Protein AF-A0A150AC36-F1 (afdb_monomer)

Structure (mmCIF, N/CA/C/O backbone):
data_AF-A0A150AC36-F1
#
_entry.id   AF-A0A150AC36-F1
#
loop_
_atom_site.group_PDB
_atom_site.id
_atom_site.type_symbol
_atom_site.label_atom_id
_atom_site.label_alt_id
_atom_site.label_comp_id
_atom_site.label_asym_id
_atom_site.label_entity_id
_atom_site.label_seq_id
_atom_site.pdbx_PDB_ins_code
_atom_site.Cartn_x
_atom_site.Cartn_y
_atom_site.Cartn_z
_atom_site.occupancy
_atom_site.B_iso_or_equiv
_atom_site.auth_seq_id
_atom_site.auth_comp_id
_atom_site.auth_asym_id
_atom_site.auth_atom_id
_atom_site.pdbx_PDB_model_num
ATOM 1 N N . MET A 1 1 ? 32.275 -20.110 4.422 1.00 57.38 1 MET A N 1
ATOM 2 C CA . MET A 1 1 ? 30.949 -20.728 4.686 1.00 57.38 1 MET A CA 1
ATOM 3 C C . MET A 1 1 ? 30.544 -20.756 6.164 1.00 57.38 1 MET A C 1
ATOM 5 O O . MET A 1 1 ? 29.460 -20.276 6.468 1.00 57.38 1 MET A O 1
ATOM 9 N N . LYS A 1 2 ? 31.378 -21.239 7.102 1.00 59.28 2 LYS A N 1
ATOM 10 C CA . LYS A 1 2 ? 31.000 -21.320 8.534 1.00 59.28 2 LYS A CA 1
ATOM 11 C C . LYS A 1 2 ? 30.658 -19.964 9.186 1.00 59.28 2 LYS A C 1
ATOM 13 O O . LYS A 1 2 ? 29.693 -19.888 9.935 1.00 59.28 2 LYS A O 1
ATOM 18 N N . GLN A 1 3 ? 31.365 -18.884 8.839 1.00 60.09 3 GLN A N 1
ATOM 19 C CA . GLN A 1 3 ? 31.096 -17.545 9.396 1.00 60.09 3 GLN A CA 1
ATOM 20 C C . GLN A 1 3 ? 29.772 -16.925 8.910 1.00 60.09 3 GLN A C 1
ATOM 22 O O . GLN A 1 3 ? 29.067 -16.305 9.697 1.00 60.09 3 GLN A O 1
ATOM 27 N N . LEU A 1 4 ? 29.378 -17.168 7.653 1.00 58.66 4 LEU A N 1
ATOM 28 C CA . LEU A 1 4 ? 28.093 -16.706 7.109 1.00 58.66 4 LEU A CA 1
ATOM 29 C C . LEU A 1 4 ? 26.905 -17.409 7.790 1.00 58.66 4 LEU A C 1
ATOM 31 O O . LEU A 1 4 ? 25.882 -16.793 8.064 1.00 58.66 4 LEU A O 1
ATOM 35 N N . THR A 1 5 ? 27.073 -18.692 8.124 1.00 69.69 5 THR A N 1
ATOM 36 C CA . THR A 1 5 ? 26.033 -19.490 8.797 1.00 69.69 5 THR A CA 1
ATOM 37 C C . THR A 1 5 ? 25.811 -19.004 10.235 1.00 69.69 5 THR A C 1
ATOM 39 O O . THR A 1 5 ? 24.672 -18.900 10.685 1.00 69.69 5 THR A O 1
ATOM 42 N N . LEU A 1 6 ? 26.892 -18.630 10.932 1.00 67.00 6 LEU A N 1
ATOM 43 C CA . LEU A 1 6 ? 26.834 -18.079 12.289 1.00 67.00 6 LEU A CA 1
ATOM 44 C C . LEU A 1 6 ? 26.140 -16.706 12.324 1.00 67.00 6 LEU A C 1
ATOM 46 O O . LEU A 1 6 ? 25.362 -16.429 13.233 1.00 67.00 6 LEU A O 1
ATOM 50 N N . PHE A 1 7 ? 26.373 -15.872 11.306 1.00 65.69 7 PHE A N 1
ATOM 51 C CA . PHE A 1 7 ? 25.762 -14.545 11.199 1.00 65.69 7 PHE A CA 1
ATOM 52 C C . PHE A 1 7 ? 24.251 -14.619 10.923 1.00 65.69 7 PHE A C 1
ATOM 54 O O . PHE A 1 7 ? 23.475 -13.868 11.511 1.00 65.69 7 PHE A O 1
ATOM 61 N N . ILE A 1 8 ? 23.819 -15.571 10.085 1.00 65.94 8 ILE A N 1
ATOM 62 C CA . ILE A 1 8 ? 22.396 -15.824 9.807 1.00 65.94 8 ILE A CA 1
ATOM 63 C C . ILE A 1 8 ? 21.683 -16.329 11.071 1.00 65.94 8 ILE A C 1
ATOM 65 O O . ILE A 1 8 ? 20.632 -15.803 11.429 1.00 65.94 8 ILE A O 1
ATOM 69 N N . LEU A 1 9 ? 22.275 -17.280 11.802 1.00 63.28 9 LEU A N 1
ATOM 70 C CA . LEU A 1 9 ? 21.722 -17.773 13.072 1.00 63.28 9 LEU A CA 1
ATOM 71 C C . LEU A 1 9 ? 21.616 -16.673 14.140 1.00 63.28 9 LEU A C 1
ATOM 73 O O . LEU A 1 9 ? 20.608 -16.604 14.842 1.00 63.28 9 LEU A O 1
ATOM 77 N N . PHE A 1 10 ? 22.596 -15.768 14.217 1.00 61.97 10 PHE A N 1
ATOM 78 C CA . PHE A 1 10 ? 22.553 -14.622 15.130 1.00 61.97 10 PHE A CA 1
ATOM 79 C C . PHE A 1 10 ? 21.422 -13.636 14.781 1.00 61.97 10 PHE A C 1
ATOM 81 O O . PHE A 1 10 ? 20.721 -13.147 15.668 1.00 61.97 10 PHE A O 1
ATOM 88 N N . PHE A 1 11 ? 21.174 -13.396 13.489 1.00 52.50 11 PHE A N 1
ATOM 89 C CA . PHE A 1 11 ? 20.069 -12.543 13.035 1.00 52.50 11 PHE A CA 1
ATOM 90 C C . PHE A 1 11 ? 18.684 -13.152 13.305 1.00 52.50 11 PHE A C 1
ATOM 92 O O . PHE A 1 11 ? 17.735 -12.417 13.574 1.00 52.50 11 PHE A O 1
ATOM 99 N N . PHE A 1 12 ? 18.553 -14.483 13.273 1.00 52.91 12 PHE A N 1
ATOM 100 C CA . PHE A 1 12 ? 17.304 -15.160 13.640 1.00 52.91 12 PHE A CA 1
ATOM 101 C C . PHE A 1 12 ? 17.083 -15.208 15.159 1.00 52.91 12 PHE A C 1
ATOM 103 O O . PHE A 1 12 ? 15.951 -15.034 15.608 1.00 52.91 12 PHE A O 1
ATOM 110 N N . ALA A 1 13 ? 18.142 -15.363 15.961 1.00 51.53 13 ALA A N 1
ATOM 111 C CA . ALA A 1 13 ? 18.036 -15.406 17.421 1.00 51.53 13 ALA A CA 1
ATOM 112 C C . ALA A 1 13 ? 17.614 -14.058 18.037 1.00 51.53 13 ALA A C 1
ATOM 114 O O . ALA A 1 13 ? 16.824 -14.029 18.981 1.00 51.53 13 ALA A O 1
ATOM 115 N N . THR A 1 14 ? 18.060 -12.926 17.479 1.00 46.12 14 THR A N 1
ATOM 116 C CA . THR A 1 14 ? 17.683 -11.598 18.002 1.00 46.12 14 THR A CA 1
ATOM 117 C C . THR A 1 14 ? 16.221 -11.231 17.733 1.00 46.12 14 THR A C 1
ATOM 119 O O . THR A 1 14 ? 15.652 -10.439 18.480 1.00 46.12 14 THR A O 1
ATOM 122 N N . LYS A 1 15 ? 15.554 -11.841 16.741 1.00 43.50 15 LYS A N 1
ATOM 123 C CA . LYS A 1 15 ? 14.125 -11.583 16.481 1.00 43.50 15 LYS A CA 1
ATOM 124 C C . LYS A 1 15 ? 13.184 -12.219 17.504 1.00 43.50 15 LYS A C 1
ATOM 126 O O . LYS A 1 15 ? 12.088 -11.703 17.695 1.00 43.50 15 LYS A O 1
ATOM 131 N N . PHE A 1 16 ? 13.602 -13.291 18.176 1.00 48.34 16 PHE A N 1
ATOM 132 C CA . PHE A 1 16 ? 12.771 -13.955 19.185 1.00 48.34 16 PHE A CA 1
ATOM 133 C C . PHE A 1 16 ? 12.752 -13.216 20.530 1.00 48.34 16 PHE A C 1
ATOM 135 O O . PHE A 1 16 ? 11.747 -13.273 21.232 1.00 48.34 16 PHE A O 1
ATOM 142 N N . ILE A 1 17 ? 13.813 -12.479 20.876 1.00 45.84 17 ILE A N 1
ATOM 143 C CA . ILE A 1 17 ? 13.920 -11.814 22.189 1.00 45.84 17 ILE A CA 1
ATOM 144 C C . ILE A 1 17 ? 13.123 -10.495 22.230 1.00 45.84 17 ILE A C 1
ATOM 146 O O . ILE A 1 17 ? 12.594 -10.130 23.274 1.00 45.84 17 ILE A O 1
ATOM 150 N N . PHE A 1 18 ? 12.935 -9.819 21.092 1.00 43.09 18 PHE A N 1
ATOM 151 C CA . PHE A 1 18 ? 12.139 -8.582 21.006 1.00 43.09 18 PHE A CA 1
ATOM 152 C C . PHE A 1 18 ? 10.647 -8.802 20.697 1.00 43.09 18 PHE A C 1
ATOM 154 O O . PHE A 1 18 ? 9.920 -7.837 20.478 1.00 43.09 18 P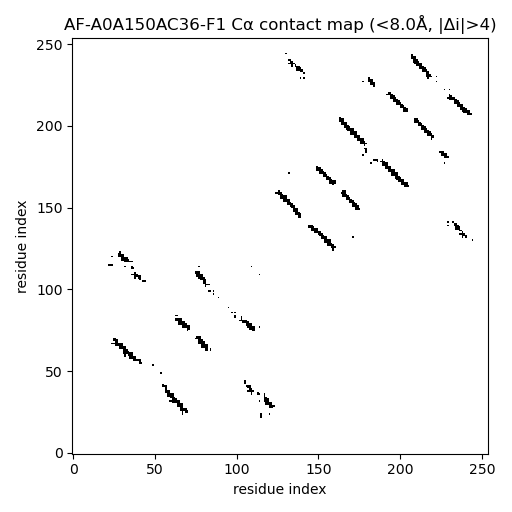HE A O 1
ATOM 161 N N . ALA A 1 19 ? 10.173 -10.052 20.684 1.00 39.56 19 ALA A N 1
ATOM 162 C CA . ALA A 1 19 ? 8.775 -10.397 20.413 1.00 39.56 19 ALA A CA 1
ATOM 163 C C . ALA A 1 19 ? 7.929 -10.589 21.687 1.00 39.56 19 ALA A C 1
ATOM 165 O O . ALA A 1 19 ? 6.851 -11.183 21.626 1.00 39.56 19 ALA A O 1
ATOM 166 N N . GLN A 1 20 ? 8.368 -10.064 22.838 1.00 40.19 20 GLN A N 1
ATOM 167 C CA . GLN A 1 20 ? 7.422 -9.727 23.903 1.00 40.19 20 GLN A CA 1
ATOM 168 C C . GLN A 1 20 ? 6.634 -8.506 23.421 1.00 40.19 20 GLN A C 1
ATOM 170 O O . GLN A 1 20 ? 6.995 -7.360 23.670 1.00 40.19 20 GLN A O 1
ATOM 175 N N . ASN A 1 21 ? 5.615 -8.785 22.606 1.00 49.44 21 ASN A N 1
ATOM 176 C CA . ASN A 1 21 ? 4.653 -7.812 22.120 1.00 49.44 21 ASN A CA 1
ATOM 177 C C . ASN A 1 21 ? 3.999 -7.164 23.336 1.00 49.44 21 ASN A C 1
ATOM 179 O O . ASN A 1 21 ? 3.104 -7.750 23.939 1.00 49.44 21 ASN A O 1
ATOM 183 N N . ASP A 1 22 ? 4.447 -5.965 23.684 1.00 58.53 22 ASP A N 1
ATOM 184 C CA . ASP A 1 22 ? 3.712 -5.070 24.561 1.00 58.53 22 ASP A CA 1
ATOM 185 C C . ASP A 1 22 ? 2.391 -4.753 23.839 1.00 58.53 22 ASP A C 1
ATOM 187 O O . ASP A 1 22 ? 2.340 -3.915 22.934 1.00 58.53 22 ASP A O 1
ATOM 191 N N . ARG A 1 23 ? 1.338 -5.531 24.134 1.00 67.62 23 ARG A N 1
ATOM 192 C CA . ARG A 1 23 ? 0.011 -5.456 23.494 1.00 67.62 23 ARG A CA 1
ATOM 193 C C . ARG A 1 23 ? -0.784 -4.247 23.988 1.00 67.62 23 ARG A C 1
ATOM 195 O O . ARG A 1 23 ? -2.006 -4.284 24.028 1.00 67.62 23 ARG A O 1
ATOM 202 N N . SER A 1 24 ? -0.101 -3.161 24.322 1.00 87.19 24 SER A N 1
ATOM 203 C CA . SER A 1 24 ? -0.761 -1.946 24.756 1.00 87.19 24 SER A CA 1
ATOM 204 C C . SER A 1 24 ? -1.478 -1.288 23.580 1.00 87.19 24 SER A C 1
ATOM 206 O O . SER A 1 24 ? -0.883 -0.889 22.570 1.00 87.19 24 SER A O 1
ATOM 208 N N . PHE A 1 25 ? -2.795 -1.162 23.712 1.00 92.06 25 PHE A N 1
ATOM 209 C CA . PHE A 1 25 ? -3.589 -0.393 22.766 1.00 92.06 25 PHE A CA 1
ATOM 210 C C . PHE A 1 25 ? -3.355 1.102 22.976 1.00 92.06 25 PHE A C 1
ATOM 212 O O . PHE A 1 25 ? -3.228 1.587 24.103 1.00 92.06 25 PHE A O 1
ATOM 219 N N . LYS A 1 26 ? -3.310 1.852 21.877 1.00 92.25 26 LYS A N 1
ATOM 220 C CA . LYS A 1 26 ? -3.114 3.304 21.880 1.00 92.25 26 LYS A CA 1
ATOM 221 C C . LYS A 1 26 ? -4.424 4.019 21.587 1.00 92.25 26 LYS A C 1
ATOM 223 O O . LYS A 1 26 ? -5.309 3.484 20.924 1.00 92.25 26 LYS A O 1
ATOM 228 N N . ASN A 1 27 ? -4.535 5.264 22.046 1.00 92.44 27 ASN A N 1
ATOM 229 C CA . ASN A 1 27 ? -5.659 6.121 21.676 1.00 92.44 27 ASN A CA 1
ATOM 230 C C . ASN A 1 27 ? -5.770 6.223 20.141 1.00 92.44 27 ASN A C 1
ATOM 232 O O . ASN A 1 27 ? -4.790 6.532 19.462 1.00 92.44 27 ASN A O 1
ATOM 236 N N . GLY A 1 28 ? -6.964 5.963 19.616 1.00 88.81 28 GLY A N 1
ATOM 237 C CA . GLY A 1 28 ? -7.278 5.914 18.194 1.00 88.81 28 GLY A CA 1
ATOM 238 C C . GLY A 1 28 ? -7.263 4.513 17.589 1.00 88.81 28 GLY A C 1
ATOM 239 O O . GLY A 1 28 ? -7.813 4.352 16.499 1.00 88.81 28 GLY A O 1
ATOM 240 N N . ASP A 1 29 ? -6.699 3.515 18.275 1.00 91.19 29 ASP A N 1
ATOM 241 C CA . ASP A 1 29 ? -6.672 2.142 17.778 1.00 91.19 29 ASP A CA 1
ATOM 242 C C . ASP A 1 29 ? -8.093 1.594 17.617 1.00 91.19 29 ASP A C 1
ATOM 244 O O . ASP A 1 29 ? -8.967 1.810 18.459 1.00 91.19 29 ASP A O 1
ATOM 248 N N . ILE A 1 30 ? -8.317 0.865 16.525 1.00 92.19 30 ILE A N 1
ATOM 249 C CA . ILE A 1 30 ? -9.519 0.059 16.342 1.00 92.19 30 ILE A CA 1
ATOM 250 C C . ILE A 1 30 ? -9.189 -1.347 16.817 1.00 92.19 30 ILE A C 1
ATOM 252 O O . ILE A 1 30 ? -8.184 -1.926 16.413 1.00 92.19 30 ILE A O 1
ATOM 256 N N . ILE A 1 31 ? -10.042 -1.904 17.661 1.00 93.62 31 ILE A N 1
ATOM 257 C CA . ILE A 1 31 ? -9.894 -3.251 18.200 1.00 93.62 31 ILE A CA 1
ATOM 258 C C . ILE A 1 31 ? -11.135 -4.081 17.893 1.00 93.62 31 ILE A C 1
ATOM 260 O O . ILE A 1 31 ? -12.241 -3.548 17.762 1.00 93.62 31 ILE A O 1
ATOM 264 N N . ARG A 1 32 ? -10.952 -5.392 17.777 1.00 93.19 32 ARG A N 1
ATOM 265 C CA . ARG A 1 32 ? -12.022 -6.383 17.771 1.00 93.19 32 ARG A CA 1
ATOM 266 C C . ARG A 1 32 ? -11.962 -7.143 19.080 1.00 93.19 32 ARG A C 1
ATOM 268 O O . ARG A 1 32 ? -10.927 -7.707 19.407 1.00 93.19 32 ARG A O 1
ATOM 275 N N . VAL A 1 33 ? -13.069 -7.171 19.800 1.00 92.38 33 VAL A N 1
ATOM 276 C CA . VAL A 1 33 ? -13.213 -8.039 20.967 1.00 92.38 33 VAL A CA 1
ATOM 277 C C . VAL A 1 33 ? -13.475 -9.453 20.444 1.00 92.38 33 VAL A C 1
ATOM 279 O O . VAL A 1 33 ? -14.384 -9.635 19.640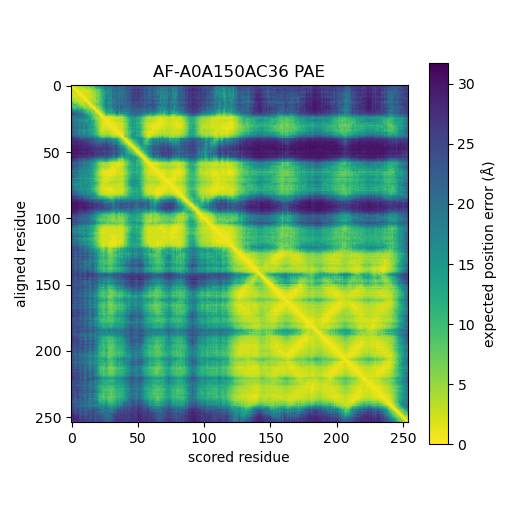 1.00 92.38 33 VAL A O 1
ATOM 282 N N . GLU A 1 34 ? -12.647 -10.431 20.797 1.00 91.69 34 GLU A N 1
ATOM 283 C CA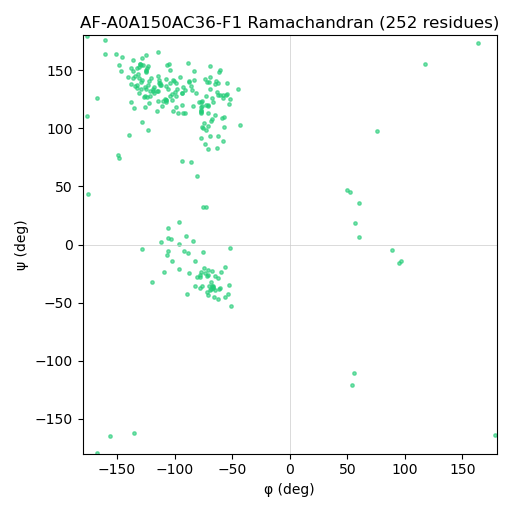 . GLU A 1 34 ? -12.753 -11.821 20.325 1.00 91.69 34 GLU A CA 1
ATOM 284 C C . GLU A 1 34 ? -13.646 -12.654 21.250 1.00 91.69 34 GLU A C 1
ATOM 286 O O . GLU A 1 34 ? -14.521 -13.378 20.775 1.00 91.69 34 GLU A O 1
ATOM 291 N N . ASN A 1 35 ? -13.480 -12.483 22.564 1.00 90.56 35 ASN A N 1
ATOM 292 C CA . ASN A 1 35 ? -14.270 -13.148 23.601 1.00 90.56 35 ASN A CA 1
ATOM 293 C C . ASN A 1 35 ? -15.107 -12.134 24.375 1.00 90.56 35 ASN A C 1
ATOM 295 O O . ASN A 1 35 ? -14.857 -10.939 24.294 1.00 90.56 35 ASN A O 1
ATOM 299 N N . ASN A 1 36 ? -16.086 -12.596 25.149 1.00 88.19 36 ASN A N 1
ATOM 300 C CA . ASN A 1 36 ? -16.823 -11.688 26.021 1.00 88.19 36 ASN A CA 1
ATOM 301 C C . ASN A 1 36 ? -15.889 -11.083 27.080 1.00 88.19 36 ASN A C 1
ATOM 303 O O . ASN A 1 36 ? -15.033 -11.792 27.601 1.00 88.19 36 ASN A O 1
ATOM 307 N N . ILE A 1 37 ? -16.067 -9.799 27.387 1.00 88.56 37 ILE A N 1
ATOM 308 C CA . ILE A 1 37 ? -15.227 -9.062 28.336 1.00 88.56 37 ILE A CA 1
ATOM 309 C C . ILE A 1 37 ? -16.087 -8.426 29.413 1.00 88.56 37 ILE A C 1
ATOM 311 O O . ILE A 1 37 ? -16.985 -7.658 29.083 1.00 88.56 37 ILE A O 1
ATOM 315 N N . ASP A 1 38 ? -15.770 -8.644 30.681 1.00 85.38 38 ASP A N 1
ATOM 316 C CA . ASP A 1 38 ? -16.482 -7.994 31.778 1.00 85.38 38 ASP A CA 1
ATOM 317 C C . ASP A 1 38 ? -16.178 -6.487 31.853 1.00 85.38 38 ASP A C 1
ATOM 319 O O . ASP A 1 38 ? -15.043 -6.029 31.682 1.00 85.38 38 ASP A O 1
ATOM 323 N N . ILE A 1 39 ? -17.210 -5.691 32.141 1.00 81.25 39 ILE A N 1
ATOM 324 C CA . ILE A 1 39 ? -17.114 -4.241 32.321 1.00 81.25 39 ILE A CA 1
ATOM 325 C C . ILE A 1 39 ? -17.531 -3.847 33.730 1.00 81.25 39 ILE A C 1
ATOM 327 O O . ILE A 1 39 ? -18.554 -4.284 34.250 1.00 81.25 39 ILE A O 1
ATOM 331 N N . ARG A 1 40 ? -16.735 -2.977 34.360 1.00 65.06 40 ARG A N 1
ATOM 332 C CA . ARG A 1 40 ? -16.986 -2.540 35.742 1.00 65.06 40 ARG A CA 1
ATOM 333 C C . ARG A 1 40 ? -18.087 -1.491 35.857 1.00 65.06 40 ARG A C 1
ATOM 335 O O . ARG A 1 40 ? -18.699 -1.390 36.910 1.00 65.06 40 ARG A O 1
ATOM 342 N N . ASN A 1 41 ? -18.331 -0.710 34.802 1.00 59.34 41 ASN A N 1
ATOM 343 C CA . ASN A 1 41 ? -19.309 0.380 34.797 1.00 59.34 41 ASN A CA 1
ATOM 344 C C . ASN A 1 41 ? -19.909 0.581 33.399 1.00 59.34 41 ASN A C 1
ATOM 346 O O . ASN A 1 41 ? -19.558 1.519 32.686 1.00 59.34 41 ASN A O 1
ATOM 350 N N . GLY A 1 42 ? -20.840 -0.283 33.003 1.00 52.00 42 GLY A N 1
ATOM 351 C CA . GLY A 1 42 ? -21.785 0.032 31.936 1.00 52.00 42 GLY A CA 1
ATOM 352 C C . GLY A 1 42 ? -22.977 0.778 32.523 1.00 52.00 42 GLY A C 1
ATOM 353 O O . GLY A 1 42 ? -24.044 0.191 32.648 1.00 52.00 42 GLY A O 1
ATOM 354 N N . LYS A 1 43 ? -22.824 2.037 32.958 1.00 46.69 43 LYS A N 1
ATOM 355 C CA . LYS A 1 43 ? -24.019 2.865 33.179 1.00 46.69 43 LYS A CA 1
ATOM 356 C C . LYS A 1 43 ? -24.485 3.321 31.797 1.00 46.69 43 LYS A C 1
ATOM 358 O O . LYS A 1 43 ? -23.742 4.072 31.169 1.00 46.69 43 LYS A O 1
ATOM 363 N N . PRO A 1 44 ? -25.655 2.873 31.308 1.00 48.22 44 PRO A N 1
ATOM 364 C CA . PRO A 1 44 ? -26.192 3.399 30.072 1.00 48.22 44 PRO A CA 1
ATOM 365 C C . PRO A 1 44 ? -26.562 4.850 30.347 1.00 48.22 44 PRO A C 1
ATOM 367 O O . PRO A 1 44 ? -27.526 5.129 31.059 1.00 48.22 44 PRO A O 1
ATOM 370 N N . ASP A 1 45 ? -25.785 5.779 29.804 1.00 42.59 45 ASP A N 1
ATOM 371 C CA . ASP A 1 45 ? -26.148 7.192 29.798 1.00 42.59 45 ASP A CA 1
ATOM 372 C C . ASP A 1 45 ? -27.147 7.419 28.653 1.00 42.59 45 ASP A C 1
ATOM 374 O O . ASP A 1 45 ? -26.871 8.078 27.660 1.00 42.59 45 ASP A O 1
ATOM 378 N N . SER A 1 46 ? -28.282 6.718 28.704 1.00 39.81 46 SER A N 1
ATOM 379 C CA . SER A 1 46 ? -29.477 7.034 27.923 1.00 39.81 46 SER A CA 1
ATOM 380 C C . SER A 1 46 ? -30.667 6.238 28.456 1.00 39.81 46 SER A C 1
ATOM 382 O O . SER A 1 46 ? -30.653 5.017 28.594 1.00 39.81 46 SER A O 1
ATOM 384 N N . SER A 1 47 ? -31.728 6.966 28.768 1.00 36.88 47 SER A N 1
ATOM 385 C CA . SER A 1 47 ? -32.995 6.521 29.345 1.00 36.88 47 SER A CA 1
ATOM 386 C C . SER A 1 47 ? -33.901 5.755 28.369 1.00 36.88 47 SER A C 1
ATOM 388 O O . SER A 1 47 ? -35.124 5.812 28.486 1.00 36.88 47 SER A O 1
ATOM 390 N N . TYR A 1 48 ? -33.339 5.005 27.419 1.00 39.75 48 TYR A N 1
ATOM 391 C CA . TYR A 1 48 ? -34.120 4.309 26.401 1.00 39.75 48 TYR A CA 1
ATOM 392 C C . TYR A 1 48 ? -33.763 2.819 26.302 1.00 39.75 48 TYR A C 1
ATOM 394 O O . TYR A 1 48 ? -32.774 2.423 25.700 1.00 39.75 48 TYR A O 1
ATOM 402 N N . PHE A 1 49 ? -34.690 2.019 26.844 1.00 36.56 49 PHE A N 1
ATOM 403 C CA . PHE A 1 49 ? -34.947 0.592 26.602 1.00 36.56 49 PHE A CA 1
ATOM 404 C C . PHE A 1 49 ? -33.988 -0.438 27.226 1.00 36.56 49 PHE A C 1
ATOM 406 O O . PHE A 1 49 ? -32.997 -0.830 26.633 1.00 36.56 49 PHE A O 1
ATOM 413 N N . PHE A 1 50 ? -34.379 -0.999 28.376 1.00 38.34 50 PHE A N 1
ATOM 414 C CA . PHE A 1 50 ? -35.017 -2.325 28.473 1.00 38.34 50 PHE A CA 1
ATOM 415 C C . PHE A 1 50 ? -35.407 -2.569 29.937 1.00 38.34 50 PHE A C 1
ATOM 417 O O . PHE A 1 50 ? -34.554 -2.743 30.800 1.00 38.34 50 PHE A O 1
ATOM 424 N N . ASN A 1 51 ? -36.708 -2.584 30.228 1.00 34.62 51 ASN A N 1
ATOM 425 C CA . ASN A 1 51 ? -37.210 -3.110 31.489 1.00 34.62 51 ASN A CA 1
ATOM 426 C C . ASN A 1 51 ? -37.749 -4.515 31.224 1.00 34.62 51 ASN A C 1
ATOM 428 O O . ASN A 1 51 ? -38.730 -4.676 30.498 1.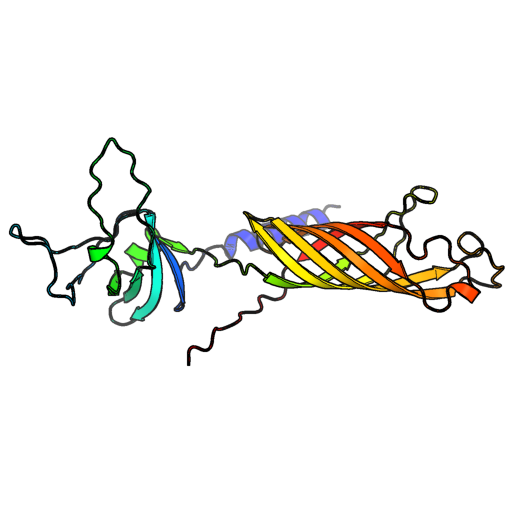00 34.62 51 ASN A O 1
ATOM 432 N N . ARG A 1 52 ? -37.112 -5.516 31.822 1.00 40.16 52 ARG A N 1
ATOM 433 C CA . ARG A 1 52 ? -37.823 -6.480 32.665 1.00 40.16 52 ARG A CA 1
ATOM 434 C C . ARG A 1 52 ? -36.852 -6.932 33.754 1.00 40.16 52 ARG A C 1
ATOM 436 O O . ARG A 1 52 ? -36.301 -8.023 33.743 1.00 40.16 52 ARG A O 1
ATOM 443 N N . THR A 1 53 ? -36.674 -5.993 34.677 1.00 44.91 53 THR A N 1
ATOM 444 C CA . THR A 1 53 ? -36.443 -6.223 36.102 1.00 44.91 53 THR A CA 1
ATOM 445 C C . THR A 1 53 ? -35.033 -6.410 36.673 1.00 44.91 53 THR A C 1
ATOM 447 O O . THR A 1 53 ? -35.012 -6.411 37.885 1.00 44.91 53 THR A O 1
ATOM 450 N N . ASP A 1 54 ? -33.907 -6.468 35.931 1.00 51.66 54 ASP A N 1
ATOM 451 C CA . ASP A 1 54 ? -32.534 -6.294 36.517 1.00 51.66 54 ASP A CA 1
ATOM 452 C C . ASP A 1 54 ? -31.375 -6.272 35.474 1.00 51.66 54 ASP A C 1
ATOM 454 O O . ASP A 1 54 ? -30.333 -6.910 35.618 1.00 51.66 54 ASP A O 1
ATOM 458 N N . SER A 1 55 ? -31.524 -5.564 34.352 1.00 50.38 55 SER A N 1
ATOM 459 C CA . SER A 1 55 ? -30.582 -5.649 33.218 1.00 50.38 55 SER A CA 1
ATOM 460 C C . SER A 1 55 ? -29.471 -4.589 33.235 1.00 50.38 55 SER A C 1
ATOM 462 O O . SER A 1 55 ? -29.459 -3.682 32.403 1.00 50.38 55 SER A O 1
ATOM 464 N N . VAL A 1 56 ? -28.507 -4.722 34.154 1.00 54.44 56 VAL A N 1
ATOM 465 C CA . VAL A 1 56 ? -27.203 -4.043 34.031 1.00 54.44 56 VAL A CA 1
ATOM 466 C C . VAL A 1 56 ? -26.365 -4.816 33.012 1.00 54.44 56 VAL A C 1
ATOM 468 O O . VAL A 1 56 ? -26.103 -6.009 33.176 1.00 54.44 56 VAL A O 1
ATOM 471 N N . PHE A 1 57 ? -25.987 -4.160 31.918 1.00 62.69 57 PHE A N 1
ATOM 472 C CA . PHE A 1 57 ? -25.117 -4.753 30.911 1.00 62.69 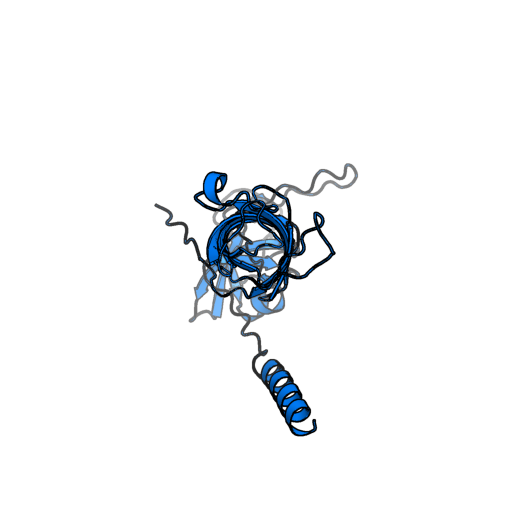57 PHE A CA 1
ATOM 473 C C . PHE A 1 57 ? -23.682 -4.748 31.453 1.00 62.69 57 PHE A C 1
ATOM 475 O O . PHE A 1 57 ? -23.039 -3.705 31.480 1.00 62.69 57 PHE A O 1
ATOM 482 N N . ASN A 1 58 ? -23.217 -5.898 31.949 1.00 72.38 58 ASN A N 1
ATOM 483 C CA . ASN A 1 58 ? -21.936 -6.023 32.658 1.00 72.38 58 ASN A CA 1
ATOM 484 C C . ASN A 1 58 ? -20.819 -6.651 31.820 1.00 72.38 58 ASN A C 1
ATOM 486 O O . ASN A 1 58 ? -19.736 -6.872 32.348 1.00 72.38 58 ASN A O 1
ATOM 490 N N . TYR A 1 59 ? -21.042 -6.931 30.535 1.00 81.69 59 TYR A N 1
ATOM 491 C CA . TYR A 1 59 ? -20.002 -7.479 29.667 1.00 81.69 59 TYR A CA 1
ATOM 492 C C . TYR A 1 59 ? -20.137 -6.980 28.230 1.00 81.69 59 TYR A C 1
ATOM 494 O O . TYR A 1 59 ? -21.237 -6.742 27.754 1.00 81.69 59 TYR A O 1
ATOM 502 N N . LEU A 1 60 ? -19.031 -6.854 27.507 1.00 86.06 60 LEU A N 1
ATOM 503 C CA . LEU A 1 60 ? -18.993 -6.672 26.062 1.00 86.06 60 LEU A CA 1
ATOM 504 C C . LEU A 1 60 ? -19.004 -8.030 25.391 1.00 86.06 60 LEU A C 1
ATOM 506 O O . LEU A 1 60 ? -18.336 -8.955 25.837 1.00 86.06 60 LEU A O 1
ATOM 510 N N . GLU A 1 61 ? -19.736 -8.149 24.296 1.00 84.81 61 GLU A N 1
ATOM 511 C CA . GLU A 1 61 ? -19.769 -9.390 23.538 1.00 84.81 61 GLU A CA 1
ATOM 512 C C . GLU A 1 61 ? -18.578 -9.495 22.584 1.00 84.81 61 GLU A C 1
ATOM 514 O O . GLU A 1 61 ? -18.112 -8.497 22.020 1.00 84.81 61 GLU A O 1
ATOM 519 N N . GLY A 1 62 ? -18.145 -10.733 22.351 1.00 87.50 62 GLY A N 1
ATOM 520 C CA . GLY A 1 62 ? -17.224 -11.080 21.276 1.00 87.50 62 GLY A CA 1
ATOM 521 C C . GLY A 1 62 ? -17.775 -10.740 19.886 1.00 87.50 62 GLY A C 1
ATOM 522 O O . GLY A 1 62 ? -18.977 -10.773 19.623 1.00 87.50 62 GLY A O 1
ATOM 523 N N . GLY A 1 63 ? -16.873 -10.430 18.962 1.00 85.75 63 GLY A N 1
ATOM 524 C CA . GLY A 1 63 ? -17.139 -10.157 17.553 1.00 85.75 63 GLY A CA 1
ATOM 525 C C . GLY A 1 63 ? -17.305 -8.681 17.183 1.00 85.75 63 GLY A C 1
ATOM 526 O O . GLY A 1 63 ? -17.186 -8.359 15.997 1.00 85.75 63 GLY A O 1
ATOM 527 N N . TYR A 1 64 ? -17.528 -7.785 18.148 1.00 88.12 64 TYR A N 1
ATOM 528 C CA . TYR A 1 64 ? -17.754 -6.360 17.885 1.00 88.12 64 TYR A CA 1
ATOM 529 C C . TYR A 1 64 ? -16.458 -5.550 17.830 1.00 88.12 64 TYR A C 1
ATOM 531 O O . TYR A 1 64 ? -15.422 -5.929 18.381 1.00 88.12 64 TYR A O 1
ATOM 539 N N . LYS A 1 65 ? -16.528 -4.414 17.128 1.00 90.94 65 LYS A N 1
ATOM 540 C CA . LYS A 1 65 ? -15.403 -3.496 16.948 1.00 90.94 65 LYS A CA 1
ATOM 541 C C . LYS A 1 65 ? -15.562 -2.273 17.833 1.00 90.94 65 LYS A C 1
ATOM 543 O O . LYS A 1 65 ? -16.643 -1.690 17.899 1.00 90.94 65 LYS A O 1
ATOM 548 N N . TYR A 1 66 ? -14.459 -1.845 18.424 1.00 91.94 66 TYR A N 1
ATOM 549 C CA . TYR A 1 66 ? -14.403 -0.683 19.297 1.00 91.94 66 TYR A CA 1
ATOM 550 C C . TYR A 1 66 ? -13.230 0.206 18.904 1.00 91.94 66 TYR A C 1
ATOM 552 O O . TYR A 1 66 ? -12.228 -0.263 18.367 1.00 91.94 66 TYR A O 1
ATOM 560 N N . LYS A 1 67 ? -13.358 1.501 19.168 1.00 92.88 67 LYS A N 1
ATOM 561 C CA . LYS A 1 67 ? -12.273 2.471 19.077 1.00 92.88 67 LYS A CA 1
ATOM 562 C C . LYS A 1 67 ? -11.773 2.781 20.481 1.00 92.88 67 LYS A C 1
ATOM 564 O O . LYS A 1 67 ? -12.571 3.128 21.352 1.00 92.88 67 LYS A O 1
ATOM 569 N N . VAL A 1 68 ? -10.467 2.694 20.689 1.00 94.25 68 VAL A N 1
ATOM 570 C CA . VAL A 1 68 ? -9.818 3.079 21.943 1.00 94.25 68 VAL A CA 1
ATOM 571 C C . VAL A 1 68 ? -9.748 4.601 22.015 1.00 94.25 68 VAL A C 1
ATOM 573 O O . VAL A 1 68 ? -9.208 5.240 21.117 1.00 94.25 68 VAL A O 1
ATOM 576 N N . GLN A 1 69 ? -10.307 5.186 23.071 1.00 93.81 69 GLN A N 1
ATOM 577 C CA . GLN A 1 69 ? -10.323 6.634 23.320 1.00 93.81 69 GLN A CA 1
ATOM 578 C C . GLN A 1 69 ? -9.191 7.075 24.255 1.00 93.81 69 GLN A C 1
ATOM 580 O O . GLN A 1 69 ? -8.826 8.248 24.292 1.00 93.81 69 GLN A O 1
ATOM 585 N N . GLY A 1 70 ? -8.641 6.149 25.042 1.00 93.31 70 GLY A N 1
ATOM 586 C CA . GLY A 1 70 ? -7.562 6.434 25.980 1.00 93.31 70 GLY A CA 1
ATOM 587 C C . GLY A 1 70 ? -7.375 5.337 27.019 1.00 93.31 70 GLY A C 1
ATOM 588 O O . GLY A 1 70 ? -8.165 4.396 27.096 1.00 93.31 70 GLY A O 1
ATOM 589 N N . PHE A 1 71 ? -6.322 5.486 27.815 1.00 93.81 71 PHE A N 1
ATOM 590 C CA . PHE A 1 71 ? -5.981 4.612 28.931 1.00 93.81 71 PHE A CA 1
ATOM 591 C C . PHE A 1 71 ? -5.876 5.457 30.202 1.00 93.81 71 PHE A C 1
ATOM 593 O O . PHE A 1 71 ? -5.177 6.472 30.204 1.00 93.81 71 PHE A O 1
ATOM 600 N N . ASN A 1 72 ? -6.594 5.065 31.251 1.00 91.38 72 ASN A N 1
ATOM 601 C CA . ASN A 1 72 ? -6.496 5.667 32.571 1.00 91.38 72 ASN A CA 1
ATOM 602 C C . ASN A 1 72 ? -5.470 4.882 33.394 1.00 91.38 72 ASN A C 1
ATOM 604 O O . ASN A 1 72 ? -5.698 3.721 33.730 1.00 91.38 72 ASN A O 1
ATOM 608 N N . VAL A 1 73 ? -4.346 5.529 33.710 1.00 91.06 73 VAL A N 1
ATOM 609 C CA . VAL A 1 73 ? -3.243 4.918 34.465 1.00 91.06 73 VAL A CA 1
ATOM 610 C C . VAL A 1 73 ? -3.659 4.614 35.905 1.00 91.06 73 VAL A C 1
ATOM 612 O O . VAL A 1 73 ? -3.288 3.566 36.425 1.00 91.06 73 VAL A O 1
ATOM 615 N N . ASP A 1 74 ? -4.471 5.478 36.519 1.00 91.25 74 ASP A N 1
ATOM 616 C CA . ASP A 1 74 ? -4.853 5.359 37.929 1.00 91.25 74 ASP A CA 1
ATOM 617 C C . ASP A 1 74 ? -5.818 4.192 38.159 1.00 91.25 74 ASP A C 1
ATOM 619 O O . ASP A 1 74 ? -5.683 3.449 39.131 1.00 91.25 74 ASP A O 1
ATOM 623 N N . SER A 1 75 ? -6.785 4.001 37.252 1.00 88.69 75 SER A N 1
ATOM 624 C CA . SER A 1 75 ? -7.738 2.885 37.331 1.00 88.69 75 SER A CA 1
ATOM 625 C C . SER A 1 75 ? -7.293 1.632 36.570 1.00 88.69 75 SER A C 1
ATOM 627 O O . SER A 1 75 ? -7.939 0.593 36.689 1.00 88.69 75 SER A O 1
ATOM 629 N N . ASN A 1 76 ? -6.177 1.700 35.834 1.00 93.25 76 ASN A N 1
ATOM 630 C CA . ASN A 1 76 ? -5.665 0.640 34.960 1.00 93.25 76 ASN A CA 1
ATOM 631 C C . ASN A 1 76 ? -6.725 0.130 33.960 1.00 93.25 76 ASN A C 1
ATOM 633 O O . ASN A 1 76 ? -6.913 -1.075 33.766 1.00 93.25 76 ASN A O 1
ATOM 637 N N . GLU A 1 77 ? -7.443 1.066 33.338 1.00 93.06 77 GLU A N 1
ATOM 638 C CA . GLU A 1 77 ? -8.579 0.782 32.458 1.00 93.06 77 GLU A CA 1
ATOM 639 C C . GLU A 1 77 ? -8.472 1.523 31.126 1.00 93.06 77 GLU A C 1
ATOM 641 O O . GLU A 1 77 ? -8.076 2.687 31.042 1.00 93.06 77 GLU A O 1
ATOM 646 N N . TYR A 1 78 ? -8.903 0.854 30.067 1.00 93.75 78 TYR A N 1
ATOM 647 C CA . TYR A 1 78 ? -9.139 1.448 28.767 1.00 93.75 78 TYR A CA 1
ATOM 648 C C . TYR A 1 78 ? -10.538 2.039 28.684 1.00 93.75 78 TYR A C 1
ATOM 650 O O . TYR A 1 78 ? -11.525 1.400 29.045 1.00 93.75 78 TYR A O 1
ATOM 658 N N . LYS A 1 79 ? -10.619 3.239 28.111 1.00 93.50 79 LYS A N 1
ATOM 659 C CA . LYS A 1 79 ? -11.871 3.831 27.653 1.00 93.50 79 LYS A CA 1
ATOM 660 C C . LYS A 1 79 ? -12.060 3.492 26.181 1.00 93.50 79 LYS A C 1
ATOM 662 O O . LYS A 1 79 ? -11.236 3.887 25.354 1.00 93.50 79 LYS A O 1
ATOM 667 N N . ILE A 1 80 ? -13.142 2.801 25.840 1.00 92.38 80 ILE A N 1
ATOM 668 C CA . ILE A 1 80 ? -13.443 2.389 24.464 1.00 92.38 80 ILE A CA 1
ATOM 669 C C . ILE A 1 80 ? -14.866 2.784 24.055 1.00 92.38 80 ILE A C 1
ATOM 671 O O . ILE A 1 80 ? -15.748 2.947 24.893 1.00 92.38 80 ILE A O 1
ATOM 675 N N . THR A 1 81 ? -15.096 2.956 22.756 1.00 91.06 81 THR A N 1
ATOM 676 C CA . THR A 1 81 ? -16.410 3.299 22.184 1.00 91.06 81 THR A CA 1
ATOM 677 C C . THR A 1 81 ? -16.737 2.329 21.065 1.00 91.06 81 THR A C 1
ATOM 679 O O . THR A 1 81 ? -15.878 2.070 20.220 1.00 91.06 81 THR A O 1
ATOM 682 N N . ALA A 1 82 ? -17.954 1.789 21.036 1.00 89.06 82 ALA A N 1
ATOM 683 C CA . ALA A 1 82 ? -18.348 0.880 19.965 1.00 89.06 82 ALA A CA 1
ATOM 684 C C . ALA A 1 82 ? -18.372 1.603 18.611 1.00 89.06 82 ALA A C 1
ATOM 686 O O . ALA A 1 82 ? -18.836 2.737 18.495 1.00 89.06 82 ALA A O 1
ATOM 687 N N . ILE A 1 83 ? -17.872 0.940 17.569 1.00 86.00 83 ILE A N 1
ATOM 688 C CA . ILE A 1 83 ? -17.985 1.434 16.196 1.00 86.00 83 ILE A CA 1
ATOM 689 C C . ILE A 1 83 ? -19.347 0.987 15.652 1.00 86.00 83 ILE A C 1
ATOM 691 O O . ILE A 1 83 ? -19.673 -0.198 15.779 1.00 86.00 83 ILE A O 1
ATOM 695 N N . PRO A 1 84 ? -20.133 1.877 15.014 1.00 80.50 84 PRO A N 1
ATOM 696 C CA . PRO A 1 84 ? -21.420 1.506 14.438 1.00 80.50 84 PRO A CA 1
ATOM 697 C C . PRO A 1 84 ? -21.292 0.288 13.514 1.00 80.50 84 PRO A C 1
ATOM 699 O O . PRO A 1 84 ? -20.496 0.286 12.571 1.00 80.50 84 PRO A O 1
ATOM 702 N N . PHE A 1 85 ? -22.086 -0.750 13.768 1.00 74.25 85 PHE A N 1
ATOM 703 C CA . PHE A 1 85 ? -22.124 -1.963 12.956 1.00 74.25 85 PHE A CA 1
ATOM 704 C C . PHE A 1 85 ? -23.480 -2.107 12.261 1.00 74.25 85 PHE A C 1
ATOM 706 O O . PHE A 1 85 ? -24.529 -1.737 12.793 1.00 74.25 85 PHE A O 1
ATOM 713 N N . LYS A 1 86 ? -23.462 -2.646 11.036 1.00 66.88 86 LYS A N 1
ATOM 714 C CA . LYS A 1 86 ? -24.692 -3.040 10.341 1.00 66.88 86 LYS A CA 1
ATOM 715 C C . LYS A 1 86 ? -25.255 -4.284 11.023 1.00 66.88 86 LYS A C 1
ATOM 717 O O . LYS A 1 86 ? -24.490 -5.178 11.381 1.00 66.88 86 LYS A O 1
ATOM 722 N N . TH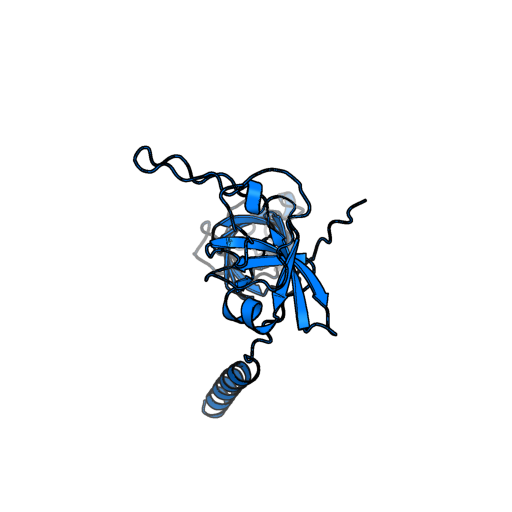R A 1 87 ? -26.574 -4.351 11.176 1.00 58.59 87 THR A N 1
ATOM 723 C CA . THR A 1 87 ? -27.258 -5.563 11.633 1.00 58.59 87 THR A CA 1
ATOM 724 C C . THR A 1 87 ? -26.849 -6.716 10.719 1.00 58.59 87 THR A C 1
ATOM 726 O O . THR A 1 87 ? -26.881 -6.563 9.494 1.00 58.59 87 THR A O 1
ATOM 729 N N . LEU A 1 88 ? -26.418 -7.845 11.291 1.00 54.19 88 LEU A N 1
ATOM 730 C CA . LEU A 1 88 ? -26.228 -9.070 10.517 1.00 54.19 88 LEU A CA 1
ATOM 731 C C . LEU A 1 88 ? -27.537 -9.332 9.767 1.00 54.19 88 LEU A C 1
ATOM 733 O O . LEU A 1 88 ? -28.600 -9.387 10.384 1.00 54.19 88 LEU A O 1
ATOM 737 N N . SER A 1 89 ? -27.447 -9.385 8.437 1.00 43.59 89 SER A N 1
ATOM 738 C CA . SER A 1 89 ? -28.578 -9.605 7.538 1.00 43.59 89 SER A CA 1
ATOM 739 C C . SER A 1 89 ? -29.452 -10.743 8.054 1.00 43.59 89 SER A C 1
ATOM 741 O O . SER A 1 89 ? -28.933 -11.797 8.422 1.00 43.59 89 SER A O 1
ATOM 743 N N . GLU A 1 90 ? -30.766 -10.514 8.053 1.00 43.72 90 GLU A N 1
ATOM 744 C CA . GLU A 1 90 ? -31.808 -11.446 8.473 1.00 43.72 90 GLU A CA 1
ATOM 745 C C . GLU A 1 90 ? -31.551 -12.859 7.941 1.00 43.72 90 GLU A C 1
ATOM 747 O O . GLU A 1 90 ? -31.845 -13.184 6.789 1.00 43.72 90 GLU A O 1
ATOM 752 N N . ASN A 1 91 ? -31.058 -13.744 8.803 1.00 43.22 91 ASN A N 1
ATOM 753 C CA . ASN A 1 91 ? -31.329 -15.154 8.614 1.00 43.22 91 ASN A CA 1
ATOM 754 C C . ASN A 1 91 ? -32.787 -15.339 9.041 1.00 43.22 91 ASN A C 1
ATOM 756 O O . ASN A 1 91 ? -33.094 -15.300 10.233 1.00 43.22 91 ASN A O 1
ATOM 760 N N . LYS A 1 92 ? -33.688 -15.493 8.061 1.00 47.31 92 LYS A N 1
ATOM 761 C CA . LYS A 1 92 ? -35.161 -15.564 8.205 1.00 47.31 92 LYS A CA 1
ATOM 762 C C . LYS A 1 92 ? -35.685 -16.594 9.230 1.00 47.31 92 LYS A C 1
ATOM 764 O O . LYS A 1 92 ? -36.889 -16.676 9.440 1.00 47.31 92 LYS A O 1
ATOM 769 N N . SER A 1 93 ? -34.818 -17.379 9.870 1.00 52.47 93 SER A N 1
ATOM 770 C CA . SER A 1 93 ? -35.155 -18.448 10.812 1.00 52.47 93 SER A CA 1
ATOM 771 C C . SER A 1 93 ? -34.877 -18.145 12.293 1.00 52.47 93 SER A C 1
ATOM 773 O O . SER A 1 93 ? -35.328 -18.909 13.145 1.00 52.47 93 SER A O 1
ATOM 775 N N . LYS A 1 94 ? -34.193 -17.047 12.655 1.00 52.72 94 LYS A N 1
ATOM 776 C CA . LYS A 1 94 ? -33.987 -16.658 14.066 1.00 52.72 94 LYS A CA 1
ATOM 777 C C . LYS A 1 94 ? -34.248 -15.165 14.251 1.00 52.72 94 LYS A C 1
ATOM 779 O O . LYS A 1 94 ? -33.520 -14.346 13.703 1.00 52.72 94 LYS A O 1
ATOM 784 N N . LYS A 1 95 ? -35.255 -14.812 15.063 1.00 50.12 95 LYS A N 1
ATOM 785 C CA . LYS A 1 95 ? -35.450 -13.448 15.592 1.00 50.12 95 LYS A CA 1
ATOM 786 C C . LYS A 1 95 ? -34.197 -13.040 16.378 1.00 50.12 95 LYS A C 1
ATOM 788 O O . LYS A 1 95 ? -34.110 -13.306 17.573 1.00 50.12 95 LYS A O 1
ATOM 793 N N . MET A 1 96 ? -33.206 -12.447 15.719 1.00 57.47 96 MET A N 1
ATOM 794 C CA . MET A 1 96 ? -32.094 -11.806 16.413 1.00 57.47 96 MET A CA 1
ATOM 795 C C . MET A 1 96 ? -32.569 -10.438 16.898 1.00 57.47 96 MET A C 1
ATOM 797 O O . MET A 1 96 ? -33.063 -9.631 16.114 1.00 57.47 96 MET A O 1
ATOM 801 N N . VAL A 1 97 ? -32.467 -10.210 18.207 1.00 65.50 97 VAL A N 1
ATOM 802 C CA . VAL A 1 97 ? -32.727 -8.908 18.829 1.00 65.50 97 VAL A CA 1
ATOM 803 C C . VAL A 1 97 ? -31.699 -7.918 18.288 1.00 65.50 97 VAL A C 1
ATOM 805 O O . VAL A 1 97 ? -30.508 -8.225 18.261 1.00 65.50 97 VAL A O 1
ATOM 808 N N . ASP A 1 98 ? -32.146 -6.745 17.843 1.00 68.81 98 ASP A N 1
ATOM 809 C CA . ASP A 1 98 ? -31.240 -5.679 17.428 1.00 68.81 98 ASP A CA 1
ATOM 810 C C . ASP A 1 98 ? -30.434 -5.190 18.636 1.00 68.81 98 ASP A C 1
ATOM 812 O O . ASP A 1 98 ? -30.983 -4.600 19.565 1.00 68.81 98 ASP A O 1
ATOM 816 N N . ARG A 1 99 ? -29.128 -5.469 18.632 1.00 71.06 99 ARG A N 1
ATOM 817 C CA . ARG A 1 99 ? -28.213 -5.113 19.723 1.00 71.06 99 ARG A CA 1
ATOM 818 C C . ARG A 1 99 ? -27.605 -3.727 19.570 1.00 71.06 99 ARG A C 1
ATOM 820 O O . ARG A 1 99 ? -26.958 -3.262 20.498 1.00 71.06 99 ARG A O 1
ATOM 827 N N . ARG A 1 100 ? -27.816 -3.035 18.444 1.00 70.75 100 ARG A N 1
ATOM 828 C CA . ARG A 1 100 ? -27.256 -1.690 18.220 1.00 70.75 100 ARG A CA 1
ATOM 829 C C . ARG A 1 100 ? -27.589 -0.700 19.343 1.00 70.75 100 ARG A C 1
ATOM 831 O O . ARG A 1 100 ? -26.658 -0.014 19.755 1.00 70.75 100 ARG A O 1
ATOM 838 N N . PRO A 1 101 ? -28.821 -0.650 19.893 1.00 74.81 101 PRO A N 1
ATOM 839 C CA . PRO A 1 101 ? -29.142 0.274 20.982 1.00 74.81 101 PRO A CA 1
ATOM 840 C C . PRO A 1 101 ? -28.292 0.075 22.245 1.00 74.81 101 PRO A C 1
ATOM 842 O O . PRO A 1 101 ? -28.125 1.016 23.007 1.00 74.81 101 PRO A O 1
ATOM 845 N N . LEU A 1 102 ? -27.731 -1.123 22.459 1.00 72.00 102 LEU A N 1
ATOM 846 C CA . LEU A 1 102 ? -26.898 -1.424 23.630 1.00 72.00 102 LEU A CA 1
ATOM 847 C C . LEU A 1 102 ? -25.478 -0.855 23.517 1.00 72.00 102 LEU A C 1
ATOM 849 O O . LEU A 1 102 ? -24.809 -0.670 24.529 1.00 72.00 102 LEU A O 1
ATOM 853 N N . TYR A 1 103 ? -25.002 -0.613 22.295 1.00 75.25 103 TYR A N 1
ATOM 854 C CA . TYR A 1 103 ? -23.601 -0.276 22.033 1.00 75.25 103 TYR A CA 1
ATOM 855 C C . TYR A 1 103 ? -23.415 1.091 21.384 1.00 75.25 103 TYR A C 1
ATOM 857 O O . TYR A 1 103 ? -22.384 1.726 21.595 1.00 75.25 103 TYR A O 1
ATOM 865 N N . LEU A 1 104 ? -24.370 1.529 20.561 1.00 72.25 104 LEU A N 1
ATOM 866 C CA . LEU A 1 104 ? -24.240 2.754 19.783 1.00 72.25 104 LEU A CA 1
ATOM 867 C C . LEU A 1 104 ? -24.101 3.960 20.722 1.00 72.25 104 LEU A C 1
ATOM 869 O O . LEU A 1 104 ? -24.881 4.115 21.656 1.00 72.25 104 LEU A O 1
ATOM 873 N N . ASP A 1 105 ? -23.070 4.769 20.481 1.00 71.62 105 ASP A N 1
ATOM 874 C CA . ASP A 1 105 ? -22.699 5.960 21.260 1.00 71.62 105 ASP A CA 1
ATOM 875 C C . ASP A 1 105 ? -22.357 5.715 22.745 1.00 71.62 105 ASP A C 1
ATOM 877 O O . ASP A 1 105 ? -22.066 6.660 23.479 1.00 71.62 105 ASP A O 1
ATOM 881 N N . GLN A 1 106 ? -22.291 4.453 23.184 1.00 79.56 106 GLN A N 1
ATOM 882 C CA . GLN A 1 106 ? -21.909 4.101 24.548 1.00 79.56 106 GLN A CA 1
ATOM 883 C C . GLN A 1 106 ? -20.385 4.057 24.714 1.00 79.56 106 GLN A C 1
ATOM 885 O O . GLN A 1 106 ? -19.627 3.612 23.841 1.00 79.56 106 GLN A O 1
ATOM 890 N N . GLN A 1 107 ? -19.932 4.528 25.875 1.00 86.31 107 GLN A N 1
ATOM 891 C CA . GLN A 1 107 ? -18.538 4.473 26.299 1.00 86.31 107 GLN A CA 1
ATOM 892 C C . GLN A 1 107 ? -18.385 3.400 27.370 1.00 86.31 107 GLN A C 1
ATOM 894 O O . GLN A 1 107 ? -19.157 3.348 28.321 1.00 86.31 107 GLN A O 1
ATOM 899 N N . PHE A 1 108 ? -17.359 2.570 27.225 1.00 88.31 108 PHE A N 1
ATOM 900 C CA . PHE A 1 108 ? -17.089 1.462 28.127 1.00 88.31 108 PHE A CA 1
ATOM 901 C C . PHE A 1 108 ? -15.717 1.624 28.762 1.00 88.31 108 PHE A C 1
ATOM 903 O O . PHE A 1 108 ? -14.768 2.071 28.112 1.00 88.31 108 PHE A O 1
ATOM 910 N N . TYR A 1 109 ? -15.630 1.236 30.030 1.00 90.38 109 TYR A N 1
ATOM 911 C CA . TYR A 1 109 ? -14.390 1.166 30.789 1.00 90.38 109 TYR A CA 1
ATOM 912 C C . TYR A 1 109 ? -14.069 -0.302 31.038 1.00 90.38 109 TYR A C 1
ATOM 914 O O . TYR A 1 109 ? -14.867 -1.026 31.639 1.00 90.38 109 TYR A O 1
ATOM 922 N N . VAL A 1 110 ? -12.923 -0.736 30.525 1.00 91.50 110 VAL A N 1
ATOM 923 C CA . VAL A 1 110 ? -12.494 -2.136 30.527 1.00 91.50 110 VAL A CA 1
ATOM 924 C C . VAL A 1 110 ? -11.122 -2.225 31.166 1.00 91.50 110 VAL A C 1
ATOM 926 O O . VAL A 1 110 ? -10.253 -1.417 30.842 1.00 91.50 110 VAL A O 1
ATOM 929 N N . SER A 1 111 ? -10.900 -3.193 32.055 1.00 93.06 111 SER A N 1
ATOM 930 C CA . SER A 1 111 ? -9.573 -3.364 32.656 1.00 93.06 111 SER A CA 1
ATOM 931 C C . SER A 1 111 ? -8.518 -3.673 31.588 1.00 93.06 111 SER A C 1
ATOM 933 O O . SER A 1 111 ? -8.816 -4.300 30.570 1.00 93.06 111 SER A O 1
ATOM 935 N N . LYS A 1 112 ? -7.278 -3.228 31.818 1.00 93.06 112 LYS A N 1
ATOM 936 C CA . LYS A 1 112 ? -6.157 -3.464 30.899 1.00 93.06 112 LYS A CA 1
ATOM 937 C C . LYS A 1 112 ? -6.023 -4.940 30.519 1.00 93.06 112 LYS A C 1
ATOM 939 O O . LYS A 1 112 ? -6.017 -5.263 29.337 1.00 93.06 112 LYS A O 1
ATOM 944 N N . ASN A 1 113 ? -5.955 -5.810 31.526 1.00 92.56 113 ASN A N 1
ATOM 945 C CA . ASN A 1 113 ? -5.710 -7.239 31.335 1.00 92.56 113 ASN A CA 1
ATOM 946 C C . ASN A 1 113 ? -6.836 -7.887 30.525 1.00 92.56 113 ASN A C 1
ATOM 948 O O . ASN A 1 113 ? -6.569 -8.552 29.533 1.00 92.56 113 ASN A O 1
ATOM 952 N N . GLU A 1 114 ? -8.090 -7.600 30.889 1.00 92.12 114 GLU A N 1
ATOM 953 C CA . GLU A 1 114 ? -9.258 -8.107 30.165 1.00 92.12 114 GLU A CA 1
ATOM 954 C C . GLU A 1 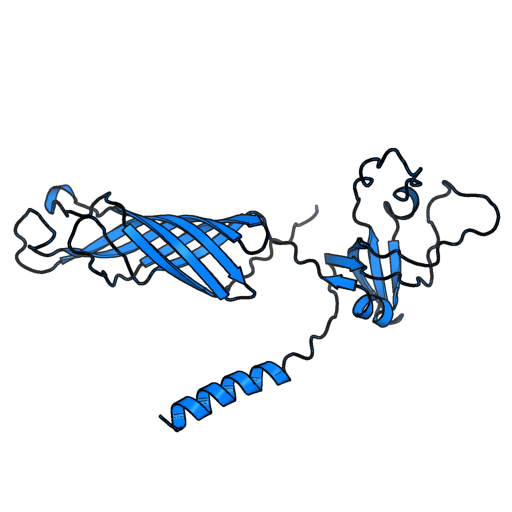114 ? -9.227 -7.726 28.684 1.00 92.12 114 GLU A C 1
ATOM 956 O O . GLU A 1 114 ? -9.461 -8.564 27.815 1.00 92.12 114 GLU A O 1
ATOM 961 N N . LEU A 1 115 ? -8.909 -6.465 28.376 1.00 93.12 115 LEU A N 1
ATOM 962 C CA . LEU A 1 115 ? -8.896 -6.009 26.993 1.00 93.12 115 LEU A CA 1
ATOM 963 C C . LEU A 1 115 ? -7.720 -6.594 26.201 1.00 93.12 115 LEU A C 1
ATOM 965 O O . LEU A 1 115 ? -7.907 -7.008 25.062 1.00 93.12 115 LEU A O 1
ATOM 969 N N . GLU A 1 116 ? -6.513 -6.631 26.767 1.00 93.56 116 GLU A N 1
ATOM 970 C CA . GLU A 1 116 ? -5.308 -7.113 26.072 1.00 93.56 116 GLU A CA 1
ATOM 971 C C . GLU A 1 116 ? -5.305 -8.638 25.844 1.00 93.56 116 GLU A C 1
ATOM 973 O O . GLU A 1 116 ? -4.694 -9.122 24.881 1.00 93.56 116 GLU A O 1
ATOM 978 N N . GLU A 1 117 ? -6.008 -9.395 26.691 1.00 93.12 117 GLU A N 1
ATOM 979 C CA . GLU A 1 117 ? -6.179 -10.847 26.558 1.00 93.12 117 GLU A CA 1
ATOM 980 C C . GLU A 1 117 ? -7.301 -11.220 25.581 1.00 93.12 117 GLU A C 1
ATOM 982 O O . GLU A 1 117 ? -7.167 -12.193 24.835 1.00 93.12 117 GLU A O 1
ATOM 987 N N . ASN A 1 118 ? -8.380 -10.430 25.539 1.00 94.25 118 ASN A N 1
ATOM 988 C CA . ASN A 1 118 ? -9.600 -10.773 24.803 1.00 94.25 118 ASN A CA 1
ATOM 989 C C . ASN A 1 118 ? -9.880 -9.899 23.578 1.00 94.25 118 ASN A C 1
ATOM 991 O O . ASN A 1 118 ? -10.903 -10.099 22.921 1.00 94.25 118 ASN A O 1
ATOM 995 N N . ALA A 1 119 ? -9.009 -8.949 23.234 1.00 94.19 119 ALA A N 1
ATOM 996 C CA . ALA A 1 119 ? -9.151 -8.138 22.032 1.00 94.19 119 ALA A CA 1
ATOM 997 C C . ALA A 1 119 ? -7.917 -8.198 21.125 1.00 94.19 119 ALA A C 1
ATOM 999 O O . ALA A 1 119 ? -6.774 -8.340 21.559 1.00 94.19 119 ALA A O 1
ATOM 1000 N N . THR A 1 120 ? -8.153 -8.046 19.824 1.00 92.88 120 THR A N 1
ATOM 1001 C CA . THR A 1 120 ? -7.113 -7.922 18.804 1.00 92.88 120 THR A CA 1
ATOM 1002 C C . THR A 1 120 ? -7.154 -6.534 18.186 1.00 92.88 120 THR A C 1
ATOM 1004 O O . THR A 1 120 ? -8.218 -5.960 17.946 1.00 92.88 120 THR A O 1
ATOM 1007 N N . LYS A 1 121 ? -5.981 -5.964 17.906 1.00 90.94 121 LYS A N 1
ATOM 1008 C CA . LYS A 1 121 ? -5.896 -4.712 17.155 1.00 90.94 121 LYS A CA 1
ATOM 1009 C C . LYS A 1 121 ? -6.238 -4.973 15.691 1.00 90.94 121 LYS A C 1
ATOM 1011 O O . LYS A 1 121 ? -5.626 -5.822 15.049 1.00 90.94 121 LYS A O 1
ATOM 1016 N N . ILE A 1 122 ? -7.176 -4.201 15.159 1.00 87.94 122 ILE A N 1
ATOM 1017 C CA . ILE A 1 122 ? -7.446 -4.125 13.727 1.00 87.94 122 ILE A CA 1
ATOM 1018 C C . ILE A 1 122 ? -6.588 -2.992 13.175 1.00 87.94 122 ILE A C 1
ATOM 1020 O O . ILE A 1 122 ? -6.804 -1.822 13.496 1.00 87.94 122 ILE A O 1
ATOM 1024 N N . GLU A 1 123 ? -5.611 -3.329 12.341 1.00 79.69 123 GLU A N 1
ATOM 1025 C CA . GLU A 1 123 ? -4.908 -2.310 11.569 1.00 79.69 123 GLU A CA 1
ATOM 1026 C C . GLU A 1 123 ? -5.857 -1.765 10.493 1.00 79.69 123 GLU A C 1
ATOM 1028 O O . GLU A 1 123 ? -6.369 -2.515 9.660 1.00 79.69 123 GLU A O 1
ATOM 1033 N N . ASP A 1 124 ? -6.131 -0.459 10.538 1.00 73.00 124 ASP A N 1
ATOM 1034 C CA . ASP A 1 124 ? -6.837 0.221 9.455 1.00 73.00 124 ASP A CA 1
ATOM 1035 C C . ASP A 1 124 ? -5.849 0.394 8.302 1.00 73.00 124 ASP A C 1
ATOM 1037 O O . ASP A 1 124 ? -4.953 1.239 8.355 1.00 73.00 124 ASP A O 1
ATOM 1041 N N . ILE A 1 125 ? -5.952 -0.481 7.304 1.00 74.44 125 ILE A N 1
ATOM 1042 C CA . ILE A 1 125 ? -5.097 -0.437 6.121 1.00 74.44 125 ILE A CA 1
ATOM 1043 C C . ILE A 1 125 ? -5.621 0.696 5.234 1.00 74.44 125 ILE A C 1
ATOM 1045 O O . ILE A 1 125 ? -6.751 0.598 4.736 1.00 74.44 125 ILE A O 1
ATOM 1049 N N . PRO A 1 126 ? -4.846 1.778 5.013 1.00 76.31 126 PRO A N 1
ATOM 1050 C CA . PRO A 1 126 ? -5.289 2.854 4.147 1.00 76.31 126 PRO A CA 1
ATOM 1051 C C . PRO A 1 126 ? -5.587 2.295 2.758 1.00 76.31 126 PRO A C 1
ATOM 1053 O O . PRO A 1 126 ? -4.753 1.628 2.148 1.00 76.31 126 PRO A O 1
ATOM 1056 N N . LYS A 1 127 ? -6.778 2.596 2.230 1.00 85.62 127 LYS A N 1
ATOM 1057 C CA . LYS A 1 127 ? -7.159 2.134 0.888 1.00 85.62 127 LYS A CA 1
ATOM 1058 C C . LYS A 1 127 ? -6.254 2.685 -0.204 1.00 85.62 127 LYS A C 1
ATOM 1060 O O . LYS A 1 127 ? -6.128 2.047 -1.237 1.00 85.62 127 LYS A O 1
ATOM 1065 N N . LEU A 1 128 ? -5.678 3.864 0.012 1.00 86.94 128 LEU A N 1
ATOM 1066 C CA . LEU A 1 128 ? -4.751 4.511 -0.902 1.00 86.94 128 LEU A CA 1
ATOM 1067 C C . LEU A 1 128 ? -3.472 4.854 -0.140 1.00 86.94 128 LEU A C 1
ATOM 1069 O O . LEU A 1 128 ? -3.533 5.532 0.887 1.00 86.94 128 LEU A O 1
ATOM 1073 N N . THR A 1 129 ? -2.332 4.421 -0.661 1.00 85.81 129 THR A N 1
ATOM 1074 C CA . THR A 1 129 ? -1.006 4.773 -0.146 1.00 85.81 129 THR A CA 1
ATOM 1075 C C . THR A 1 129 ? -0.138 5.321 -1.272 1.00 85.81 129 THR A C 1
ATOM 1077 O O . THR A 1 129 ? -0.380 5.058 -2.449 1.00 85.81 129 THR A O 1
ATOM 1080 N N . ILE A 1 130 ? 0.853 6.138 -0.921 1.00 87.50 130 ILE A N 1
ATOM 1081 C CA . ILE A 1 130 ? 1.860 6.645 -1.856 1.00 87.50 130 ILE A CA 1
ATOM 1082 C C . ILE A 1 130 ? 3.211 6.148 -1.358 1.00 87.50 130 ILE A C 1
ATOM 1084 O O . ILE A 1 130 ? 3.500 6.256 -0.167 1.00 87.50 130 ILE A O 1
ATOM 1088 N N . GLY A 1 131 ? 4.021 5.596 -2.255 1.00 83.31 131 GLY A N 1
ATOM 1089 C CA . GLY A 1 131 ? 5.292 4.978 -1.901 1.00 83.31 131 GLY A CA 1
ATOM 1090 C C . GLY A 1 131 ? 6.363 5.171 -2.961 1.00 83.31 131 GLY A C 1
ATOM 1091 O O . GLY A 1 131 ? 6.076 5.475 -4.121 1.00 83.31 131 GLY A O 1
ATOM 1092 N N . ILE A 1 132 ? 7.611 4.973 -2.544 1.00 86.75 132 ILE A N 1
ATOM 1093 C CA . ILE A 1 132 ? 8.765 4.930 -3.438 1.00 86.75 132 ILE A CA 1
ATOM 1094 C C . ILE A 1 132 ? 8.977 3.478 -3.860 1.00 86.75 132 ILE A C 1
ATOM 1096 O O . ILE A 1 132 ? 8.985 2.582 -3.020 1.00 86.75 132 ILE A O 1
ATOM 1100 N N . LEU A 1 133 ? 9.163 3.256 -5.157 1.00 86.44 133 LEU A N 1
ATOM 1101 C CA . LEU A 1 133 ? 9.401 1.942 -5.739 1.00 86.44 133 LEU A CA 1
ATOM 1102 C C . LEU A 1 133 ? 10.774 1.913 -6.414 1.00 86.44 133 LEU A C 1
ATOM 1104 O O . LEU A 1 133 ? 11.097 2.790 -7.219 1.00 86.44 133 LEU A O 1
ATOM 1108 N N . TYR A 1 134 ? 11.551 0.880 -6.098 1.00 87.62 134 TYR A N 1
ATOM 1109 C CA . TYR A 1 134 ? 12.836 0.579 -6.723 1.00 87.62 134 TYR A CA 1
ATOM 1110 C C . TYR A 1 134 ? 12.737 -0.742 -7.490 1.00 87.62 134 TYR A C 1
ATOM 1112 O O . TYR A 1 134 ? 12.371 -1.764 -6.910 1.00 87.62 134 TYR A O 1
ATOM 1120 N N . LEU A 1 135 ? 13.053 -0.719 -8.789 1.00 88.88 135 LEU A N 1
ATOM 1121 C CA . LEU A 1 135 ? 12.978 -1.888 -9.676 1.00 88.88 135 LEU A CA 1
ATOM 1122 C C . LEU A 1 135 ? 14.352 -2.140 -10.323 1.00 88.88 135 LEU A C 1
ATOM 1124 O O . LEU A 1 135 ? 14.683 -1.473 -11.307 1.00 88.88 135 LEU A O 1
ATOM 1128 N N . PRO A 1 136 ? 15.156 -3.077 -9.784 1.00 82.38 136 PRO A N 1
ATOM 1129 C CA . PRO A 1 136 ? 16.562 -3.247 -10.173 1.00 82.38 136 PRO A CA 1
ATOM 1130 C C . PRO A 1 136 ? 16.781 -3.908 -11.540 1.00 82.38 136 PRO A C 1
ATOM 1132 O O . PRO A 1 136 ? 17.864 -3.795 -12.114 1.00 82.38 136 PRO A O 1
ATOM 1135 N N . PHE A 1 137 ? 15.781 -4.626 -12.051 1.00 87.81 137 PHE A N 1
ATOM 1136 C CA . PHE A 1 137 ? 15.892 -5.397 -13.289 1.00 87.81 137 PHE A CA 1
ATOM 1137 C C . PHE A 1 137 ? 14.716 -5.101 -14.206 1.00 87.81 137 PHE A C 1
ATOM 1139 O O . PHE A 1 137 ? 13.628 -4.780 -13.733 1.00 87.81 137 PHE A O 1
ATOM 1146 N N . ARG A 1 138 ? 14.904 -5.248 -15.515 1.00 90.00 138 ARG A N 1
ATOM 1147 C CA . ARG A 1 138 ? 13.815 -5.251 -16.499 1.00 90.00 138 ARG A CA 1
ATOM 1148 C C . ARG A 1 138 ? 14.009 -6.404 -17.470 1.00 90.00 138 ARG A C 1
ATOM 1150 O O . ARG A 1 138 ? 15.118 -6.648 -17.936 1.00 90.00 138 ARG A O 1
ATOM 1157 N N . ILE A 1 139 ? 12.914 -7.091 -17.769 1.00 91.44 139 ILE A N 1
ATOM 1158 C CA . ILE A 1 139 ? 12.823 -8.143 -18.778 1.00 91.44 139 ILE A CA 1
ATOM 1159 C C . ILE A 1 139 ? 12.046 -7.566 -19.956 1.00 91.44 139 ILE A C 1
ATOM 1161 O O . ILE A 1 139 ? 10.919 -7.090 -19.790 1.00 91.44 139 ILE A O 1
ATOM 1165 N N . ARG A 1 140 ? 12.640 -7.601 -21.149 1.00 89.94 140 ARG A N 1
ATOM 1166 C CA . ARG A 1 140 ? 12.039 -7.061 -22.374 1.00 89.94 140 ARG A CA 1
ATOM 1167 C C . ARG A 1 140 ? 11.768 -8.192 -23.364 1.00 89.94 140 ARG A C 1
ATOM 1169 O O . ARG A 1 140 ? 12.720 -8.783 -23.861 1.00 89.94 140 ARG A O 1
ATOM 1176 N N . PRO A 1 141 ? 10.503 -8.492 -23.697 1.00 87.12 141 PRO A N 1
ATOM 1177 C CA . PRO A 1 141 ? 10.189 -9.590 -24.608 1.00 87.12 141 PRO A CA 1
ATOM 1178 C C . PRO A 1 141 ? 10.477 -9.269 -26.086 1.00 87.12 141 PRO A C 1
ATOM 1180 O O . PRO A 1 141 ? 10.329 -10.141 -26.931 1.00 87.12 141 PRO A O 1
ATOM 1183 N N . GLN A 1 142 ? 10.846 -8.028 -26.434 1.00 83.88 142 GLN A N 1
ATOM 1184 C CA . GLN A 1 142 ? 11.071 -7.601 -27.827 1.00 83.88 142 GLN A CA 1
ATOM 1185 C C . GLN A 1 142 ? 12.478 -7.923 -28.359 1.00 83.88 142 GLN A C 1
ATOM 1187 O O . GLN A 1 142 ? 12.807 -7.521 -29.474 1.00 83.88 142 GLN A O 1
ATOM 1192 N N . GLY A 1 143 ? 13.317 -8.594 -27.572 1.00 71.25 143 GLY A N 1
ATOM 1193 C CA . GLY A 1 143 ? 14.645 -9.046 -27.977 1.00 71.25 143 GLY A CA 1
ATOM 1194 C C . GLY A 1 143 ? 14.902 -10.480 -27.526 1.00 71.25 143 GLY A C 1
ATOM 1195 O O . GLY A 1 143 ? 13.977 -11.206 -27.162 1.00 71.25 143 GLY A O 1
ATOM 1196 N N . GLU A 1 144 ? 16.172 -10.875 -27.507 1.00 72.81 144 GLU A N 1
ATOM 1197 C CA . GLU A 1 144 ? 16.590 -12.009 -26.684 1.00 72.81 144 GLU A CA 1
ATOM 1198 C C . GLU A 1 144 ? 16.150 -11.727 -25.246 1.00 72.81 144 GLU A C 1
ATOM 1200 O O . GLU A 1 144 ? 16.210 -10.576 -24.807 1.00 72.81 144 GLU A O 1
ATOM 1205 N N . TRP A 1 145 ? 15.644 -12.739 -24.541 1.00 71.56 145 TRP A N 1
ATOM 1206 C CA . TRP A 1 145 ? 15.192 -12.615 -23.156 1.00 71.56 145 TRP A CA 1
ATOM 1207 C C . TRP A 1 145 ? 16.382 -12.235 -22.268 1.00 71.56 145 TRP A C 1
ATOM 1209 O O . TRP A 1 145 ? 17.037 -13.085 -21.672 1.00 71.56 145 TRP A O 1
ATOM 1219 N N . ALA A 1 146 ? 16.685 -10.944 -22.232 1.00 68.25 146 ALA A N 1
ATOM 1220 C CA . ALA A 1 146 ? 17.863 -10.381 -21.612 1.00 68.25 146 ALA A CA 1
ATOM 1221 C C . ALA A 1 146 ? 17.443 -9.554 -20.402 1.00 68.25 146 ALA A C 1
ATOM 1223 O O . ALA A 1 146 ? 16.461 -8.803 -20.435 1.00 68.25 146 ALA A O 1
ATOM 1224 N N . PHE A 1 147 ? 18.209 -9.710 -19.329 1.00 76.62 147 PHE A N 1
ATOM 1225 C CA . PHE A 1 147 ? 18.070 -8.908 -18.128 1.00 76.62 147 PHE A CA 1
ATOM 1226 C C . PHE A 1 147 ? 18.851 -7.614 -18.310 1.00 76.62 147 PHE A C 1
ATOM 1228 O O . PHE A 1 147 ? 20.067 -7.634 -18.486 1.00 76.62 147 PHE A O 1
ATOM 1235 N N . GLU A 1 148 ? 18.153 -6.486 -18.242 1.00 75.81 148 GLU A N 1
ATOM 1236 C CA . GLU A 1 148 ? 18.793 -5.178 -18.199 1.00 75.81 148 GLU A CA 1
ATOM 1237 C C . GLU A 1 148 ? 18.880 -4.725 -16.740 1.00 75.81 148 GLU A C 1
ATOM 1239 O O . GLU A 1 148 ? 17.855 -4.475 -16.093 1.00 75.81 148 GLU A O 1
ATOM 1244 N N . GLN A 1 149 ? 20.102 -4.639 -16.212 1.00 74.50 149 GLN A N 1
ATOM 1245 C CA . GLN A 1 149 ? 20.340 -3.991 -14.929 1.00 74.50 149 GLN A CA 1
ATOM 1246 C C . GLN A 1 149 ? 20.305 -2.482 -15.156 1.00 74.50 149 GLN A C 1
ATOM 1248 O O . GLN A 1 149 ? 21.141 -1.925 -15.862 1.00 74.50 149 GLN A O 1
ATOM 1253 N N . SER A 1 150 ? 19.311 -1.827 -14.573 1.00 73.19 150 SER A N 1
ATOM 1254 C CA . SER A 1 150 ? 19.105 -0.387 -14.707 1.00 73.19 150 SER A CA 1
ATOM 1255 C C . SER A 1 150 ? 18.734 0.183 -13.348 1.00 73.19 150 SER A C 1
ATOM 1257 O O . SER A 1 150 ? 17.974 -0.421 -12.589 1.00 73.19 150 SER A O 1
ATOM 1259 N N . PHE A 1 151 ? 19.301 1.340 -13.010 1.00 80.00 151 PHE A N 1
ATOM 1260 C CA . PHE A 1 151 ? 18.868 2.068 -11.828 1.00 80.00 151 PHE A CA 1
ATOM 1261 C C . PHE A 1 151 ? 17.539 2.747 -12.147 1.00 80.00 151 PHE A C 1
ATOM 1263 O O . PHE A 1 151 ? 17.488 3.580 -13.049 1.00 80.00 151 PHE A O 1
ATOM 1270 N N . ASN A 1 152 ? 16.481 2.407 -11.407 1.00 85.38 152 ASN A N 1
ATOM 1271 C CA . ASN A 1 152 ? 15.162 3.010 -11.569 1.00 85.38 152 ASN A CA 1
ATOM 1272 C C . ASN A 1 152 ? 14.541 3.280 -10.202 1.00 85.38 152 ASN A C 1
ATOM 1274 O O . ASN A 1 152 ? 14.341 2.353 -9.414 1.00 85.38 152 ASN A O 1
ATOM 1278 N N . ILE A 1 153 ? 14.196 4.537 -9.946 1.00 89.38 153 ILE A N 1
ATOM 1279 C CA . ILE A 1 153 ? 13.488 4.957 -8.739 1.00 89.38 153 ILE A CA 1
ATOM 1280 C C . ILE A 1 153 ? 12.278 5.794 -9.135 1.00 89.38 153 ILE A C 1
ATOM 1282 O O . ILE A 1 153 ? 12.336 6.614 -10.052 1.00 89.38 153 ILE A O 1
ATOM 1286 N N . GLY A 1 154 ? 11.156 5.595 -8.459 1.00 88.69 154 GLY A N 1
ATOM 1287 C CA . GLY A 1 154 ? 9.975 6.399 -8.732 1.00 88.69 154 GLY A CA 1
ATOM 1288 C C . GLY A 1 154 ? 8.954 6.397 -7.628 1.00 88.69 154 GLY A C 1
ATOM 1289 O O . GLY A 1 154 ? 9.092 5.699 -6.627 1.00 88.69 154 GLY A O 1
ATOM 1290 N N . ALA A 1 155 ? 7.917 7.192 -7.846 1.00 91.56 155 ALA A N 1
ATOM 1291 C CA . ALA A 1 155 ? 6.776 7.294 -6.960 1.00 91.56 155 ALA A CA 1
ATOM 1292 C C . ALA A 1 155 ? 5.609 6.488 -7.532 1.00 91.56 155 ALA A C 1
ATOM 1294 O O . ALA A 1 155 ? 5.364 6.482 -8.742 1.00 91.56 155 ALA A O 1
ATOM 1295 N N . THR A 1 156 ? 4.877 5.823 -6.647 1.00 92.31 156 THR A N 1
ATOM 1296 C CA . THR A 1 156 ? 3.691 5.038 -6.981 1.00 92.31 156 THR A CA 1
ATOM 1297 C C . THR A 1 156 ? 2.547 5.379 -6.044 1.00 92.31 156 THR A C 1
ATOM 1299 O O . THR A 1 156 ? 2.764 5.671 -4.869 1.00 92.31 156 THR A O 1
ATOM 1302 N N . ALA A 1 157 ? 1.330 5.329 -6.569 1.00 93.19 157 ALA A N 1
ATOM 1303 C CA . ALA A 1 157 ? 0.111 5.253 -5.788 1.00 93.19 157 ALA A CA 1
ATOM 1304 C C . ALA A 1 157 ? -0.351 3.792 -5.762 1.00 93.19 157 ALA A C 1
ATOM 1306 O O . ALA A 1 157 ? -0.421 3.145 -6.811 1.00 93.19 157 ALA A O 1
ATOM 1307 N N . ALA A 1 158 ? -0.658 3.276 -4.576 1.00 92.81 158 ALA A N 1
ATOM 1308 C CA . ALA A 1 158 ? -1.128 1.918 -4.366 1.00 92.81 158 ALA A CA 1
ATOM 1309 C C . ALA A 1 158 ? -2.556 1.924 -3.825 1.00 92.81 158 ALA A C 1
ATOM 1311 O O . ALA A 1 158 ? -2.854 2.630 -2.864 1.00 92.81 158 ALA A O 1
ATOM 1312 N N . TYR A 1 159 ? -3.426 1.113 -4.416 1.00 93.94 159 TYR A N 1
ATOM 1313 C CA . TYR A 1 159 ? -4.782 0.886 -3.942 1.00 93.94 159 TYR A CA 1
ATOM 1314 C C . TYR A 1 159 ? -4.902 -0.504 -3.317 1.00 93.94 159 TYR A C 1
ATOM 1316 O O . TYR A 1 159 ? -4.598 -1.503 -3.972 1.00 93.94 159 TYR A O 1
ATOM 1324 N N . HIS A 1 160 ? -5.353 -0.578 -2.065 1.00 93.00 160 HIS A N 1
ATOM 1325 C CA . HIS A 1 160 ? -5.574 -1.840 -1.359 1.00 93.00 160 HIS A CA 1
ATOM 1326 C C . HIS A 1 160 ? -6.808 -2.552 -1.914 1.00 93.00 160 HIS A C 1
ATOM 1328 O O . HIS A 1 160 ? -7.919 -2.023 -1.869 1.00 93.00 160 HIS A O 1
ATOM 1334 N N . ILE A 1 161 ? -6.612 -3.767 -2.422 1.00 93.12 161 ILE A N 1
ATOM 1335 C CA . ILE A 1 161 ? -7.677 -4.578 -3.034 1.00 93.12 161 ILE A CA 1
ATOM 1336 C C . ILE A 1 161 ? -8.144 -5.734 -2.140 1.00 93.12 161 ILE A C 1
ATOM 1338 O O . ILE A 1 161 ? -8.984 -6.530 -2.552 1.00 93.12 161 ILE A O 1
ATOM 1342 N N . GLY A 1 162 ? -7.645 -5.807 -0.903 1.00 87.88 162 GLY A N 1
ATOM 1343 C CA . GLY A 1 162 ? -8.032 -6.811 0.084 1.00 87.88 162 GLY A CA 1
ATOM 1344 C C . GLY A 1 162 ? -6.883 -7.724 0.506 1.00 87.88 162 GLY A C 1
ATOM 1345 O O . GLY A 1 162 ? -5.902 -7.919 -0.213 1.00 87.88 162 GLY A O 1
ATOM 1346 N N . GLY A 1 163 ? -7.010 -8.278 1.715 1.00 88.06 163 GLY A N 1
ATOM 1347 C CA . GLY A 1 163 ? -5.962 -9.082 2.340 1.00 88.06 163 GLY A CA 1
ATOM 1348 C C . GLY A 1 163 ? -4.640 -8.319 2.391 1.00 88.06 163 GLY A C 1
ATOM 1349 O O . GLY A 1 163 ? -4.569 -7.222 2.934 1.00 88.06 163 GLY A O 1
ATOM 1350 N N . HIS A 1 164 ? -3.621 -8.897 1.770 1.00 90.06 164 HIS A N 1
ATOM 1351 C CA . HIS A 1 164 ? -2.264 -8.362 1.685 1.00 90.06 164 HIS A CA 1
ATOM 1352 C C . HIS A 1 164 ? -1.929 -7.799 0.292 1.00 90.06 164 HIS A C 1
ATOM 1354 O O . HIS A 1 164 ? -0.762 -7.606 -0.025 1.00 90.06 164 HIS A O 1
ATOM 1360 N N . CYS A 1 165 ? -2.930 -7.583 -0.568 1.00 93.69 165 CYS A N 1
ATOM 1361 C CA . CYS A 1 165 ? -2.727 -7.257 -1.980 1.00 93.69 165 CYS A CA 1
ATOM 1362 C C . CYS A 1 165 ? -3.054 -5.794 -2.306 1.00 93.69 165 CYS A C 1
ATOM 1364 O O . CYS A 1 165 ? -4.049 -5.231 -1.842 1.00 93.69 165 CYS A O 1
ATOM 1366 N N . TYR A 1 166 ? -2.248 -5.213 -3.189 1.00 94.94 166 TYR A N 1
ATOM 1367 C CA . TYR A 1 166 ? -2.378 -3.849 -3.685 1.00 94.94 166 TYR A CA 1
ATOM 1368 C C . TYR A 1 166 ? -2.201 -3.815 -5.203 1.00 94.94 166 TYR A C 1
ATOM 1370 O O . TYR A 1 166 ? -1.384 -4.548 -5.758 1.00 94.94 166 TYR A O 1
ATOM 1378 N N . ILE A 1 167 ? -2.931 -2.924 -5.870 1.00 96.81 167 ILE A N 1
ATOM 1379 C CA . ILE A 1 167 ? -2.657 -2.523 -7.256 1.00 96.81 167 ILE A CA 1
ATOM 1380 C C . ILE A 1 167 ? -1.867 -1.225 -7.210 1.00 96.81 167 ILE A C 1
ATOM 1382 O O . ILE A 1 167 ? -2.238 -0.315 -6.477 1.00 96.81 167 ILE A O 1
ATOM 1386 N N . GLN A 1 168 ? -0.798 -1.126 -7.990 1.00 95.56 168 GLN A N 1
ATOM 1387 C CA . GLN A 1 168 ? 0.084 0.033 -8.018 1.00 95.56 168 GLN A CA 1
ATOM 1388 C C . GLN A 1 168 ? 0.173 0.629 -9.411 1.00 95.56 168 GLN A C 1
ATOM 1390 O O . GLN A 1 168 ? 0.248 -0.098 -10.400 1.00 95.56 168 GLN A O 1
ATOM 1395 N N . ILE A 1 169 ? 0.208 1.956 -9.469 1.00 97.06 169 ILE A N 1
ATOM 1396 C CA . ILE A 1 169 ? 0.502 2.727 -10.676 1.00 97.06 169 ILE A CA 1
ATOM 1397 C C . ILE A 1 169 ? 1.467 3.855 -10.331 1.00 97.06 169 ILE A C 1
ATOM 1399 O O . ILE A 1 169 ? 1.442 4.383 -9.219 1.00 97.06 169 ILE A O 1
ATOM 1403 N N . GLY A 1 170 ? 2.315 4.257 -11.268 1.00 95.50 170 GLY A N 1
ATOM 1404 C CA . GLY A 1 170 ? 3.214 5.372 -11.026 1.00 95.50 170 GLY A CA 1
ATOM 1405 C C . GLY A 1 170 ? 4.154 5.677 -12.172 1.00 95.50 170 GLY A C 1
ATOM 1406 O O . GLY A 1 170 ? 3.980 5.219 -13.303 1.00 95.50 170 GLY A O 1
ATOM 1407 N N . SER A 1 171 ? 5.178 6.452 -11.839 1.00 96.06 171 SER A N 1
ATOM 1408 C CA . SER A 1 171 ? 6.223 6.855 -12.768 1.00 96.06 171 SER A CA 1
ATOM 1409 C C . SER A 1 171 ? 7.595 6.738 -12.125 1.00 96.06 171 SER A C 1
ATOM 1411 O O . SER A 1 171 ? 7.755 7.048 -10.943 1.00 96.06 171 SER A O 1
ATOM 1413 N N . GLN A 1 172 ? 8.588 6.339 -12.912 1.00 94.31 172 GLN A N 1
ATOM 1414 C CA . GLN A 1 172 ? 9.976 6.197 -12.482 1.00 94.31 172 GLN A CA 1
ATOM 1415 C C . GLN A 1 172 ? 10.905 7.006 -13.369 1.00 94.31 172 GLN A C 1
ATOM 1417 O O . GLN A 1 172 ? 10.660 7.158 -14.562 1.00 94.31 172 GLN A O 1
ATOM 1422 N N . ILE A 1 173 ? 11.990 7.485 -12.777 1.00 93.81 173 ILE A N 1
ATOM 1423 C CA . ILE A 1 173 ? 13.135 8.015 -13.503 1.00 93.81 173 ILE A CA 1
ATOM 1424 C C . ILE A 1 173 ? 14.250 6.986 -13.356 1.00 93.81 173 ILE A C 1
ATOM 1426 O O . ILE A 1 173 ? 14.469 6.428 -12.278 1.00 93.81 173 ILE A O 1
ATOM 1430 N N . GLY A 1 174 ? 14.934 6.715 -14.454 1.00 91.69 174 GLY A N 1
ATOM 1431 C CA . GLY A 1 174 ? 16.021 5.756 -14.477 1.00 91.69 174 GLY A CA 1
ATOM 1432 C C . GLY A 1 174 ? 16.989 6.019 -15.609 1.00 91.69 174 GLY A C 1
ATOM 1433 O O . GLY A 1 174 ? 16.987 7.099 -16.206 1.00 91.69 174 GLY A O 1
ATOM 1434 N N . SER A 1 175 ? 17.815 5.026 -15.901 1.00 90.38 175 SER A N 1
ATOM 1435 C CA . SER A 1 175 ? 18.812 5.114 -16.959 1.00 90.38 175 SER A CA 1
ATOM 1436 C C . SER A 1 175 ? 18.929 3.812 -17.746 1.00 90.38 175 SER A C 1
ATOM 1438 O O . SER A 1 175 ? 18.848 2.727 -17.172 1.00 90.38 175 SER A O 1
ATOM 1440 N N . THR A 1 176 ? 19.166 3.926 -19.049 1.00 90.06 176 THR A N 1
ATOM 1441 C CA . THR A 1 176 ? 19.440 2.814 -19.970 1.00 90.06 176 THR A CA 1
ATOM 1442 C C . THR A 1 176 ? 20.693 3.118 -20.782 1.00 90.06 176 THR A C 1
ATOM 1444 O O . THR A 1 176 ? 21.039 4.283 -20.980 1.00 90.06 176 THR A O 1
ATOM 1447 N N . ILE A 1 177 ? 21.368 2.082 -21.269 1.00 91.31 177 ILE A N 1
ATOM 1448 C CA . ILE A 1 177 ? 22.541 2.233 -22.130 1.00 91.31 177 ILE A CA 1
ATOM 1449 C C . ILE A 1 177 ? 22.103 2.057 -23.583 1.00 91.31 177 ILE A C 1
ATOM 1451 O O . ILE A 1 177 ? 21.615 0.996 -23.984 1.00 91.31 177 ILE A O 1
ATOM 1455 N N . LEU A 1 178 ? 22.279 3.105 -24.380 1.00 91.94 178 LEU A N 1
ATOM 1456 C CA . LEU A 1 178 ? 22.129 3.052 -25.827 1.00 91.94 178 LEU A CA 1
ATOM 1457 C C . LEU A 1 178 ? 23.413 2.484 -26.430 1.00 91.94 178 LEU A C 1
ATOM 1459 O O . LEU A 1 178 ? 24.499 2.945 -26.101 1.00 91.94 178 LEU A O 1
ATOM 1463 N N . THR A 1 179 ? 23.269 1.493 -27.302 1.00 92.06 179 THR A N 1
ATOM 1464 C CA . THR A 1 179 ? 24.361 0.783 -27.985 1.00 92.06 179 THR A CA 1
ATOM 1465 C C . THR A 1 179 ? 23.985 0.628 -29.457 1.00 92.06 179 THR A C 1
ATOM 1467 O O . THR A 1 179 ? 22.795 0.563 -29.777 1.00 92.06 179 THR A O 1
ATOM 1470 N N . ASN A 1 180 ? 24.960 0.415 -30.344 1.00 92.19 180 ASN A N 1
ATOM 1471 C CA . ASN A 1 180 ? 24.689 0.088 -31.755 1.00 92.19 180 ASN A CA 1
ATOM 1472 C C . ASN A 1 180 ? 23.796 -1.157 -31.944 1.00 92.19 180 ASN A C 1
ATOM 1474 O O . ASN A 1 180 ? 23.181 -1.337 -32.989 1.00 92.19 180 ASN A O 1
ATOM 1478 N N . SER A 1 181 ? 23.687 -2.023 -30.929 1.00 89.50 181 SER A N 1
ATOM 1479 C CA . SER A 1 181 ? 22.812 -3.204 -30.953 1.00 89.50 181 SER A CA 1
ATOM 1480 C C . SER A 1 181 ? 21.343 -2.904 -30.607 1.00 89.50 181 SER A C 1
ATOM 1482 O O . SER A 1 181 ? 20.458 -3.754 -30.782 1.00 89.50 181 SER A O 1
ATOM 1484 N N . ASN A 1 182 ? 21.056 -1.725 -30.044 1.00 89.88 182 ASN A N 1
ATOM 1485 C CA . ASN A 1 182 ? 19.725 -1.348 -29.568 1.00 89.88 182 ASN A CA 1
ATOM 1486 C C . ASN A 1 182 ? 19.211 0.000 -30.101 1.00 89.88 182 ASN A C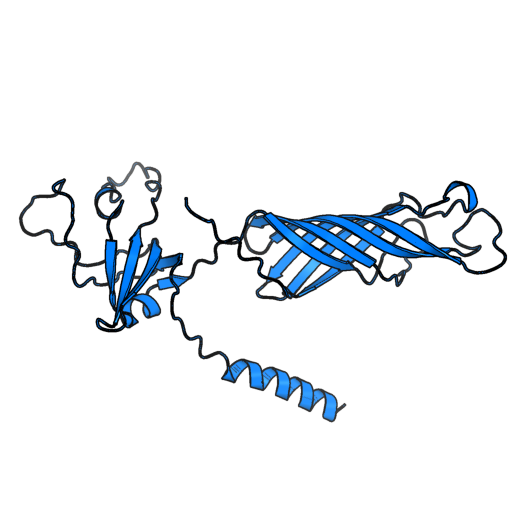 1
ATOM 1488 O O . ASN A 1 182 ? 18.043 0.328 -29.868 1.00 89.88 182 ASN A O 1
ATOM 1492 N N . THR A 1 183 ? 20.025 0.723 -30.863 1.00 92.44 183 THR A N 1
ATOM 1493 C CA . THR A 1 183 ? 19.649 1.884 -31.673 1.00 92.44 183 THR A CA 1
ATOM 1494 C C . THR A 1 183 ? 19.644 1.508 -33.151 1.00 92.44 183 THR A C 1
ATOM 1496 O O . THR A 1 183 ? 20.318 0.569 -33.567 1.00 92.44 183 THR A O 1
ATOM 1499 N N . LYS A 1 184 ? 18.862 2.220 -33.968 1.00 90.88 184 LYS A N 1
ATOM 1500 C CA . LYS A 1 184 ? 18.970 2.090 -35.433 1.00 90.88 184 LYS A CA 1
ATOM 1501 C C . LYS A 1 184 ? 20.014 3.027 -36.026 1.00 90.88 184 LYS A C 1
ATOM 1503 O O . LYS A 1 184 ? 20.517 2.756 -37.111 1.00 90.88 184 LYS A O 1
ATOM 1508 N N . LYS A 1 185 ? 20.308 4.134 -35.340 1.00 86.94 185 LYS A N 1
ATOM 1509 C CA . LYS A 1 185 ? 21.366 5.050 -35.756 1.00 86.94 185 LYS A CA 1
ATOM 1510 C C . LYS A 1 185 ? 22.692 4.600 -35.178 1.00 86.94 185 LYS A C 1
ATOM 1512 O O . LYS A 1 185 ? 22.752 4.161 -34.027 1.00 86.94 185 LYS A O 1
ATOM 1517 N N . GLU A 1 186 ? 23.717 4.733 -36.004 1.00 87.88 186 GLU A N 1
ATOM 1518 C CA . GLU A 1 186 ? 25.091 4.456 -35.629 1.00 87.88 186 GLU A CA 1
ATOM 1519 C C . GLU A 1 186 ? 25.533 5.482 -34.583 1.00 87.88 186 GLU A C 1
ATOM 1521 O O . GLU A 1 186 ? 25.430 6.695 -34.786 1.00 87.88 186 GLU A O 1
ATOM 1526 N N . ILE A 1 187 ? 25.962 4.981 -33.432 1.00 91.00 187 ILE A N 1
ATOM 1527 C CA . ILE A 1 187 ? 26.530 5.757 -32.339 1.00 91.00 187 ILE A CA 1
ATOM 1528 C C . ILE A 1 187 ? 28.001 5.365 -32.185 1.00 91.00 187 ILE A C 1
ATOM 1530 O O . ILE A 1 187 ? 28.371 4.197 -32.314 1.00 91.00 187 ILE A O 1
ATOM 1534 N N . SER A 1 188 ? 28.858 6.354 -31.943 1.00 89.19 188 SER A N 1
ATOM 1535 C CA . SER A 1 188 ? 30.308 6.151 -31.838 1.00 89.19 188 SER A CA 1
ATOM 1536 C C . SER A 1 188 ? 30.720 5.421 -30.560 1.00 89.19 188 SER A C 1
ATOM 1538 O O . SER A 1 188 ? 31.752 4.759 -30.533 1.00 89.19 188 SER A O 1
ATOM 1540 N N . GLU A 1 189 ? 29.919 5.553 -29.505 1.00 92.44 189 GLU A N 1
ATOM 1541 C CA . GLU A 1 189 ? 30.156 4.977 -28.186 1.00 92.44 189 GLU A CA 1
ATOM 1542 C C . GLU A 1 189 ? 28.828 4.693 -27.479 1.00 92.44 189 GLU A C 1
ATOM 1544 O O . GLU A 1 189 ? 27.781 5.205 -27.883 1.00 92.44 189 GLU A O 1
ATOM 1549 N N . ASP A 1 190 ? 28.876 3.872 -26.432 1.00 93.62 190 ASP A N 1
ATOM 1550 C CA . ASP A 1 190 ? 27.716 3.580 -25.597 1.00 93.62 190 ASP A CA 1
ATOM 1551 C C . ASP A 1 190 ? 27.289 4.835 -24.822 1.00 93.62 190 ASP A C 1
ATOM 1553 O O . ASP A 1 190 ? 28.079 5.445 -24.101 1.00 93.62 190 ASP A O 1
ATOM 1557 N N . ILE A 1 191 ? 26.016 5.214 -24.943 1.00 92.50 191 ILE A N 1
ATOM 1558 C CA . ILE A 1 191 ? 25.484 6.449 -24.351 1.00 92.50 191 ILE A CA 1
ATOM 1559 C C . ILE A 1 191 ? 24.554 6.096 -23.199 1.00 92.50 191 ILE A C 1
ATOM 1561 O O . ILE A 1 191 ? 23.543 5.417 -23.385 1.00 92.50 191 ILE A O 1
ATOM 1565 N N . ASN A 1 192 ? 24.842 6.617 -22.007 1.00 92.25 192 ASN A N 1
ATOM 1566 C CA . ASN A 1 192 ? 23.920 6.519 -20.883 1.00 92.25 192 ASN A CA 1
ATOM 1567 C C . ASN A 1 192 ? 22.776 7.533 -21.053 1.00 92.25 192 ASN A C 1
ATOM 1569 O O . ASN A 1 192 ? 23.001 8.743 -21.053 1.00 92.25 192 ASN A O 1
ATOM 1573 N N . MET A 1 193 ? 21.552 7.040 -21.210 1.00 92.00 193 MET A N 1
ATOM 1574 C CA . MET A 1 193 ? 20.366 7.839 -21.495 1.00 92.00 193 MET A CA 1
ATOM 1575 C C . MET A 1 193 ? 19.378 7.780 -20.335 1.00 92.00 193 MET A C 1
ATOM 1577 O O . MET A 1 193 ? 19.014 6.705 -19.856 1.00 92.00 193 MET A O 1
ATOM 158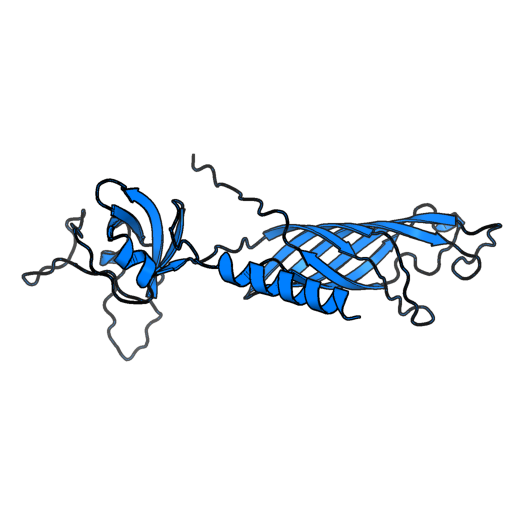1 N N . THR A 1 194 ? 18.884 8.941 -19.912 1.00 93.75 194 THR A N 1
ATOM 1582 C CA . THR A 1 194 ? 17.815 9.021 -18.914 1.00 93.75 194 THR A CA 1
ATOM 1583 C C . THR A 1 194 ? 16.495 8.518 -19.494 1.00 93.75 194 THR A C 1
ATOM 1585 O O . THR A 1 194 ? 16.080 8.919 -20.584 1.00 93.75 194 THR A O 1
ATOM 1588 N N . THR A 1 195 ? 15.804 7.675 -18.730 1.00 94.19 195 THR A N 1
ATOM 1589 C CA . THR A 1 195 ? 14.474 7.163 -19.061 1.00 94.19 195 THR A CA 1
ATOM 1590 C C . THR A 1 195 ? 13.431 7.712 -18.099 1.00 94.19 195 THR A C 1
ATOM 1592 O O . THR A 1 195 ? 13.640 7.690 -16.885 1.00 94.19 195 THR A O 1
ATOM 1595 N N . LEU A 1 196 ? 12.279 8.113 -18.627 1.00 95.94 196 LEU A N 1
ATOM 1596 C CA . LEU A 1 196 ? 11.039 8.234 -17.869 1.00 95.94 196 LEU A CA 1
ATOM 1597 C C . LEU A 1 196 ? 10.205 6.980 -18.120 1.00 95.94 196 LEU A C 1
ATOM 1599 O O . LEU A 1 196 ? 9.937 6.640 -19.269 1.00 95.94 196 LEU A O 1
ATOM 1603 N N . SER A 1 197 ? 9.766 6.315 -17.063 1.00 95.75 197 SER A N 1
ATOM 1604 C CA . SER A 1 197 ? 8.989 5.086 -17.169 1.00 95.75 197 SER A CA 1
ATOM 1605 C C . SER A 1 197 ? 7.608 5.261 -16.565 1.00 95.75 197 SER A C 1
ATOM 1607 O O . SER A 1 197 ? 7.484 5.782 -15.460 1.00 95.75 197 SER A O 1
ATOM 1609 N N . LEU A 1 198 ? 6.577 4.773 -17.248 1.00 97.12 198 LEU A N 1
ATOM 1610 C CA . LEU A 1 198 ? 5.260 4.552 -16.649 1.00 97.12 198 LEU A CA 1
ATOM 1611 C C . LEU A 1 198 ? 5.192 3.107 -16.171 1.00 97.12 198 LEU A C 1
ATOM 1613 O O . LEU A 1 198 ? 5.534 2.201 -16.931 1.00 97.12 198 LEU A O 1
ATOM 1617 N N . VAL A 1 199 ? 4.767 2.892 -14.928 1.00 96.31 199 VAL A N 1
ATOM 1618 C CA . VAL A 1 199 ? 4.747 1.567 -14.298 1.00 96.31 199 VAL A CA 1
ATOM 1619 C C . VAL A 1 199 ? 3.374 1.256 -13.716 1.00 96.31 199 VAL A C 1
ATOM 1621 O O . VAL A 1 199 ? 2.715 2.122 -13.141 1.00 96.31 199 VAL A O 1
ATOM 1624 N N . GLY A 1 200 ? 2.959 0.001 -13.852 1.00 97.06 200 GLY A N 1
ATOM 1625 C CA . GLY A 1 200 ? 1.789 -0.570 -13.206 1.00 97.06 200 GLY A CA 1
ATOM 1626 C C . GLY A 1 200 ? 2.096 -1.974 -12.695 1.00 97.06 200 GLY A C 1
ATOM 1627 O O . GLY A 1 200 ? 2.958 -2.664 -13.234 1.00 97.06 200 GLY A O 1
ATOM 1628 N N . GLY A 1 201 ? 1.422 -2.416 -11.642 1.00 96.75 201 GLY A N 1
ATOM 1629 C CA . GLY A 1 201 ? 1.680 -3.746 -11.106 1.00 96.75 201 GLY A CA 1
ATOM 1630 C C . GLY A 1 201 ? 0.774 -4.152 -9.963 1.00 96.75 201 GLY A C 1
ATOM 1631 O O . GLY A 1 201 ? -0.097 -3.401 -9.523 1.00 96.75 201 GLY A O 1
ATOM 1632 N N . ILE A 1 202 ? 1.014 -5.366 -9.488 1.00 96.62 202 ILE A N 1
ATOM 1633 C CA . ILE A 1 202 ? 0.418 -5.903 -8.271 1.00 96.62 202 ILE A CA 1
ATOM 1634 C C . ILE A 1 202 ? 1.512 -6.079 -7.227 1.00 96.62 202 ILE A C 1
ATOM 1636 O O . ILE A 1 202 ? 2.615 -6.526 -7.540 1.00 96.62 202 ILE A O 1
ATOM 1640 N N . MET A 1 203 ? 1.196 -5.735 -5.985 1.00 95.12 203 MET A N 1
ATOM 1641 C CA . MET A 1 203 ? 2.086 -5.876 -4.842 1.00 95.12 203 MET A CA 1
ATOM 1642 C C . MET A 1 203 ? 1.394 -6.696 -3.759 1.00 95.12 203 MET A C 1
ATOM 1644 O O . MET A 1 203 ? 0.243 -6.444 -3.411 1.00 95.12 203 MET A O 1
ATOM 1648 N N . TYR A 1 204 ? 2.118 -7.658 -3.212 1.00 93.38 204 TYR A N 1
ATOM 1649 C CA . TYR A 1 204 ? 1.784 -8.380 -2.002 1.00 93.38 204 TYR A CA 1
ATOM 1650 C C . TYR A 1 204 ? 2.657 -7.869 -0.853 1.00 93.38 204 TYR A C 1
ATOM 1652 O O . TYR A 1 204 ? 3.882 -7.833 -0.970 1.00 93.38 204 TYR A O 1
ATOM 1660 N N . GLU A 1 205 ? 2.039 -7.496 0.261 1.00 89.69 205 GLU A N 1
ATOM 1661 C CA . GLU A 1 205 ? 2.711 -6.990 1.456 1.00 89.69 205 GLU A CA 1
ATOM 1662 C C . GLU A 1 205 ? 2.380 -7.856 2.666 1.00 89.69 205 GLU A C 1
ATOM 1664 O O . GLU A 1 205 ? 1.225 -7.978 3.071 1.00 89.69 205 GLU A O 1
ATOM 1669 N N . HIS A 1 206 ? 3.410 -8.413 3.294 1.00 86.19 206 HIS A N 1
ATOM 1670 C CA . HIS A 1 206 ? 3.262 -9.126 4.551 1.00 86.19 206 HIS A CA 1
ATOM 1671 C C . HIS A 1 206 ? 4.218 -8.552 5.593 1.00 86.19 206 HIS A C 1
ATOM 1673 O O . HIS A 1 206 ? 5.445 -8.595 5.446 1.00 86.19 206 HIS A O 1
ATOM 1679 N N . ASN A 1 207 ? 3.644 -8.025 6.675 1.00 83.00 207 ASN A N 1
ATOM 1680 C CA . ASN A 1 207 ? 4.348 -7.223 7.671 1.00 83.00 207 ASN A CA 1
ATOM 1681 C C . ASN A 1 207 ? 5.037 -6.018 7.017 1.00 83.00 207 ASN A C 1
ATOM 1683 O O . ASN A 1 207 ? 4.374 -5.096 6.571 1.00 83.00 207 ASN A O 1
ATOM 1687 N N . LYS A 1 208 ? 6.370 -6.025 6.968 1.00 80.75 208 LYS A N 1
ATOM 1688 C CA . LYS A 1 208 ? 7.172 -4.959 6.357 1.00 80.75 208 LYS A CA 1
ATOM 1689 C C . LYS A 1 208 ? 7.771 -5.366 5.015 1.00 80.75 208 LYS A C 1
ATOM 1691 O O . LYS A 1 208 ? 8.420 -4.543 4.392 1.00 80.75 208 LYS A O 1
ATOM 1696 N N . ALA A 1 209 ? 7.623 -6.622 4.595 1.00 83.69 209 ALA A N 1
ATOM 1697 C CA . ALA A 1 209 ? 8.182 -7.105 3.339 1.00 83.69 209 ALA A CA 1
ATOM 1698 C C . ALA A 1 209 ? 7.150 -6.972 2.217 1.00 83.69 209 ALA A C 1
ATOM 1700 O O . ALA A 1 209 ? 5.991 -7.353 2.391 1.00 83.69 209 ALA A O 1
ATOM 1701 N N . GLN A 1 210 ? 7.592 -6.474 1.067 1.00 89.25 210 GLN A N 1
ATOM 1702 C CA . GLN A 1 210 ? 6.769 -6.288 -0.120 1.00 89.25 210 GLN A CA 1
ATOM 1703 C C . GLN A 1 210 ? 7.382 -7.048 -1.292 1.00 89.25 210 GLN A C 1
ATOM 1705 O O . GLN A 1 210 ? 8.592 -7.008 -1.509 1.00 89.25 210 GLN A O 1
ATOM 1710 N N . PHE A 1 211 ? 6.536 -7.714 -2.066 1.00 91.94 211 PHE A N 1
ATOM 1711 C CA . PHE A 1 211 ? 6.902 -8.402 -3.297 1.00 91.94 211 PHE A CA 1
ATOM 1712 C C . PHE A 1 211 ? 5.894 -8.021 -4.366 1.00 91.94 211 PHE A C 1
ATOM 1714 O O . PHE A 1 211 ? 4.698 -7.998 -4.094 1.00 91.94 211 PHE A O 1
ATOM 1721 N N . GLY A 1 212 ? 6.338 -7.739 -5.582 1.00 93.00 212 GLY A N 1
ATOM 1722 C CA . GLY A 1 212 ? 5.419 -7.330 -6.632 1.00 93.00 212 GLY A CA 1
ATOM 1723 C C . GLY A 1 212 ? 5.847 -7.754 -8.020 1.00 93.00 212 GLY A C 1
ATOM 1724 O O . GLY A 1 212 ? 7.028 -7.946 -8.305 1.00 93.00 212 GLY A O 1
ATOM 1725 N N . LEU A 1 213 ? 4.845 -7.888 -8.878 1.00 95.94 213 LEU A N 1
ATOM 1726 C CA . LEU A 1 213 ? 4.989 -8.089 -10.310 1.00 95.94 213 LEU A CA 1
ATOM 1727 C C . LEU A 1 213 ? 4.591 -6.791 -10.992 1.00 95.94 213 LEU A C 1
ATOM 1729 O O . LEU A 1 213 ? 3.470 -6.309 -10.814 1.00 95.94 213 LEU A O 1
ATOM 1733 N N . TYR A 1 214 ? 5.508 -6.244 -11.777 1.00 95.81 214 TYR A N 1
ATOM 1734 C CA . TYR A 1 214 ? 5.323 -4.962 -12.436 1.00 95.81 214 TYR A CA 1
ATOM 1735 C C . TYR A 1 214 ? 5.535 -5.092 -13.930 1.00 95.81 214 TYR A C 1
ATOM 1737 O O . TYR A 1 214 ? 6.346 -5.889 -14.406 1.00 95.81 214 TYR A O 1
ATOM 1745 N N . PHE A 1 215 ? 4.820 -4.253 -14.659 1.00 96.38 215 PHE A N 1
ATOM 1746 C CA . PHE A 1 215 ? 5.029 -4.005 -16.066 1.00 96.38 215 PHE A CA 1
ATOM 1747 C C . PHE A 1 215 ? 5.090 -2.499 -16.302 1.00 96.38 215 PHE A C 1
ATOM 1749 O O . PHE A 1 215 ? 4.548 -1.704 -15.531 1.00 96.38 215 PHE A O 1
ATOM 1756 N N . GLY A 1 216 ? 5.748 -2.088 -17.372 1.00 95.81 216 GLY A N 1
ATOM 1757 C CA . GLY A 1 216 ? 5.857 -0.671 -17.671 1.00 95.81 216 GLY A CA 1
ATOM 1758 C C . GLY A 1 216 ? 6.360 -0.384 -19.066 1.00 95.81 216 GLY A C 1
ATOM 1759 O O . GLY A 1 216 ? 6.617 -1.296 -19.847 1.00 95.81 216 GLY A O 1
ATOM 1760 N N . PHE A 1 217 ? 6.481 0.902 -19.367 1.00 95.94 217 PHE A N 1
ATOM 1761 C CA . PHE A 1 217 ? 6.937 1.414 -20.653 1.00 95.94 217 PHE A CA 1
ATOM 1762 C C . PHE A 1 217 ? 7.979 2.494 -20.416 1.00 95.94 217 PHE A C 1
ATOM 1764 O O . PHE A 1 217 ? 7.752 3.383 -19.597 1.00 95.94 217 PHE A O 1
ATOM 1771 N N . ASP A 1 218 ? 9.080 2.444 -21.162 1.00 94.94 218 ASP A N 1
ATOM 1772 C CA . ASP A 1 218 ? 10.143 3.445 -21.072 1.00 94.94 218 ASP A CA 1
ATOM 1773 C C . ASP A 1 218 ? 10.050 4.466 -22.195 1.00 94.94 218 ASP A C 1
ATOM 1775 O O . ASP A 1 218 ? 9.801 4.135 -23.356 1.00 94.94 218 ASP A O 1
ATOM 1779 N N . LEU A 1 219 ? 10.320 5.713 -21.845 1.00 95.75 219 LEU A N 1
ATOM 1780 C CA . LEU A 1 219 ? 10.483 6.824 -22.757 1.00 95.75 219 LEU A CA 1
ATOM 1781 C C . LEU A 1 219 ? 11.877 7.405 -22.546 1.00 95.75 219 LEU A C 1
ATOM 1783 O O . LEU A 1 219 ? 12.277 7.668 -21.417 1.00 95.75 219 LEU A O 1
ATOM 1787 N N . ILE A 1 220 ? 12.594 7.633 -23.639 1.00 94.56 220 ILE A N 1
ATOM 1788 C CA . ILE A 1 220 ? 13.812 8.445 -23.639 1.00 94.56 220 ILE A CA 1
ATOM 1789 C C . ILE A 1 220 ? 13.501 9.803 -24.247 1.00 94.56 220 ILE A C 1
ATOM 1791 O O . ILE A 1 220 ? 12.634 9.911 -25.124 1.00 94.56 220 ILE A O 1
ATOM 1795 N N . ASN A 1 221 ? 14.231 10.822 -23.805 1.00 88.50 221 ASN A N 1
ATOM 1796 C CA . ASN A 1 221 ? 14.283 12.072 -24.546 1.00 88.50 221 ASN A CA 1
ATOM 1797 C C . ASN A 1 221 ? 15.050 11.850 -25.867 1.00 88.50 221 ASN A C 1
ATOM 1799 O O . ASN A 1 221 ? 15.891 10.957 -25.951 1.00 88.50 221 ASN A O 1
ATOM 1803 N N . ASN A 1 222 ? 14.765 12.644 -26.901 1.00 89.38 222 ASN A N 1
ATOM 1804 C CA . ASN A 1 222 ? 15.450 12.579 -28.202 1.00 89.38 222 ASN A CA 1
ATOM 1805 C C . ASN A 1 222 ? 15.332 11.229 -28.941 1.00 89.38 222 ASN A C 1
ATOM 1807 O O . ASN A 1 222 ? 16.251 10.814 -29.646 1.00 89.38 222 ASN A O 1
ATOM 1811 N N . GLN A 1 223 ? 14.187 10.546 -28.835 1.00 93.50 223 GLN A N 1
ATOM 1812 C CA . GLN A 1 223 ? 13.941 9.295 -29.567 1.00 93.50 223 GLN A CA 1
ATOM 1813 C C . GLN A 1 223 ? 14.182 9.420 -31.081 1.00 93.50 223 GLN A C 1
ATOM 1815 O O . GLN A 1 223 ? 14.659 8.472 -31.694 1.00 93.50 223 GLN A O 1
ATOM 1820 N N . GLU A 1 224 ? 13.881 10.569 -31.688 1.00 92.19 224 GLU A N 1
ATOM 1821 C CA . GLU A 1 224 ? 14.115 10.824 -33.119 1.00 92.19 224 GLU A CA 1
ATOM 1822 C C . GLU A 1 224 ? 15.606 10.820 -33.493 1.00 92.19 224 GLU A C 1
ATOM 1824 O O . GLU A 1 224 ? 15.972 10.503 -34.625 1.00 92.19 224 GLU A O 1
ATOM 1829 N N . ALA A 1 225 ? 16.484 11.153 -32.543 1.00 91.38 225 ALA A N 1
ATOM 1830 C CA . ALA A 1 225 ? 17.924 11.156 -32.756 1.00 91.38 225 ALA A CA 1
ATOM 1831 C C . ALA A 1 225 ? 18.511 9.739 -32.713 1.00 91.38 225 ALA A C 1
ATOM 1833 O O . ALA A 1 225 ? 19.383 9.447 -33.520 1.00 91.38 225 ALA A O 1
ATOM 1834 N N . TYR A 1 226 ? 18.016 8.864 -31.833 1.00 93.44 226 TYR A N 1
ATOM 1835 C CA . TYR A 1 226 ? 18.640 7.558 -31.562 1.00 93.44 226 TYR A CA 1
ATOM 1836 C C . TYR A 1 226 ? 17.850 6.355 -32.083 1.00 93.44 226 TYR A C 1
ATOM 1838 O O . TYR A 1 226 ? 18.417 5.288 -32.310 1.00 93.44 226 TYR A O 1
ATOM 1846 N N . GLU A 1 227 ? 16.539 6.503 -32.265 1.00 94.75 227 GLU A N 1
ATOM 1847 C CA . GLU A 1 227 ? 15.633 5.423 -32.660 1.00 94.75 227 GLU A CA 1
ATOM 1848 C C . GLU A 1 227 ? 15.805 4.161 -31.795 1.00 94.75 227 GLU A C 1
ATOM 1850 O O . GLU A 1 227 ? 15.908 3.038 -32.294 1.00 94.75 227 GLU A O 1
ATOM 1855 N N . TRP A 1 228 ? 15.852 4.346 -30.472 1.00 93.38 228 TRP A N 1
ATOM 1856 C CA . TRP A 1 228 ? 16.026 3.252 -29.520 1.00 93.38 228 TRP A CA 1
ATOM 1857 C C . TRP A 1 228 ? 14.882 2.240 -29.627 1.00 93.38 228 TRP A C 1
ATOM 1859 O O . TRP A 1 228 ? 13.700 2.603 -29.566 1.00 93.38 228 TRP A O 1
ATOM 1869 N N . LYS A 1 229 ? 15.223 0.955 -29.770 1.00 92.38 229 LYS A N 1
ATOM 1870 C CA . LYS A 1 229 ? 14.261 -0.108 -30.103 1.00 92.38 229 LYS A CA 1
ATOM 1871 C C . LYS A 1 229 ? 13.238 -0.406 -29.004 1.00 92.38 229 LYS A C 1
ATOM 1873 O O . LYS A 1 229 ? 12.163 -0.925 -29.303 1.00 92.38 229 LYS A O 1
ATOM 1878 N N . TYR A 1 230 ? 13.546 -0.072 -27.748 1.00 92.62 230 TYR A N 1
ATOM 1879 C CA . TYR A 1 230 ? 12.664 -0.325 -26.601 1.00 92.62 230 TYR A CA 1
ATOM 1880 C C . TYR A 1 230 ? 11.791 0.874 -26.206 1.00 92.62 230 TYR A C 1
ATOM 1882 O O . TYR A 1 230 ? 10.985 0.770 -25.280 1.00 92.62 230 TYR A O 1
ATOM 1890 N N . HIS A 1 231 ? 11.892 1.995 -26.921 1.00 94.50 231 HIS A N 1
ATOM 1891 C CA . HIS A 1 231 ? 11.059 3.165 -26.671 1.00 94.50 231 HIS A CA 1
ATOM 1892 C C . HIS A 1 231 ? 9.567 2.825 -26.796 1.00 94.50 231 HIS A C 1
ATOM 1894 O O . HIS A 1 231 ? 9.123 2.289 -27.815 1.00 94.50 231 HIS A O 1
ATOM 1900 N N . LYS A 1 232 ? 8.783 3.144 -25.756 1.00 95.31 232 LYS A N 1
ATOM 1901 C CA . LYS A 1 232 ? 7.349 2.821 -25.622 1.00 95.31 232 LYS A CA 1
ATOM 1902 C C . LYS A 1 232 ? 7.036 1.323 -25.742 1.00 95.31 232 LYS A C 1
ATOM 1904 O O . LYS A 1 232 ? 5.891 0.951 -26.003 1.00 95.31 232 LYS A O 1
ATOM 1909 N N . LYS A 1 233 ? 8.025 0.444 -25.568 1.00 94.69 233 LYS A N 1
ATOM 1910 C CA . LYS A 1 233 ? 7.815 -1.006 -25.552 1.00 94.69 233 LYS A CA 1
ATOM 1911 C C . LYS A 1 233 ? 7.651 -1.509 -24.119 1.00 94.69 233 LYS A C 1
ATOM 1913 O O . LYS A 1 233 ? 8.305 -0.976 -23.220 1.00 94.69 233 LYS A O 1
ATOM 1918 N N . PRO A 1 234 ? 6.780 -2.511 -23.902 1.00 94.94 234 PRO A N 1
ATOM 1919 C CA . PRO A 1 234 ? 6.538 -3.024 -22.569 1.00 94.94 234 PRO A CA 1
ATOM 1920 C C . PRO A 1 234 ? 7.750 -3.785 -22.032 1.00 94.94 234 PRO A C 1
ATOM 1922 O O . PRO A 1 234 ? 8.412 -4.512 -22.774 1.00 94.94 234 PRO A O 1
ATOM 1925 N N . TRP A 1 235 ? 7.984 -3.669 -20.734 1.00 94.31 235 TRP A N 1
ATOM 1926 C CA . TRP A 1 235 ? 8.915 -4.485 -19.962 1.00 94.31 235 TRP A CA 1
ATOM 1927 C C . TRP A 1 235 ? 8.216 -5.063 -18.733 1.00 94.31 235 TRP A C 1
ATOM 1929 O O . TRP A 1 235 ? 7.190 -4.540 -18.302 1.00 94.31 235 TRP A O 1
ATOM 1939 N N . PHE A 1 236 ? 8.787 -6.123 -18.164 1.00 94.69 236 PHE A N 1
ATOM 1940 C CA . PHE A 1 236 ? 8.323 -6.779 -16.941 1.00 94.69 236 PHE A CA 1
ATOM 1941 C C . PHE A 1 236 ? 9.423 -6.815 -15.890 1.00 94.69 236 PHE A C 1
ATOM 1943 O O . PHE A 1 236 ? 10.608 -6.823 -16.222 1.00 94.69 236 PHE A O 1
ATOM 1950 N N . THR A 1 237 ? 9.047 -6.860 -14.617 1.00 92.12 237 THR A N 1
ATOM 1951 C CA . THR A 1 237 ? 10.009 -7.001 -13.525 1.00 92.12 237 THR A CA 1
ATOM 1952 C C . THR A 1 237 ? 9.373 -7.502 -12.237 1.00 92.12 237 THR A C 1
ATOM 1954 O O . THR A 1 237 ? 8.154 -7.463 -12.052 1.00 92.12 237 THR A O 1
ATOM 1957 N N . LEU A 1 238 ? 10.243 -7.958 -11.344 1.00 91.12 238 LEU A N 1
ATOM 1958 C CA . LEU A 1 238 ? 9.943 -8.284 -9.965 1.00 91.12 238 LEU A CA 1
ATOM 1959 C C . LEU A 1 238 ? 10.439 -7.140 -9.081 1.00 91.12 238 LEU A C 1
ATOM 1961 O O . LEU A 1 238 ? 11.614 -6.775 -9.122 1.00 91.12 238 LEU A O 1
ATOM 1965 N N . GLY A 1 239 ? 9.541 -6.586 -8.275 1.00 84.50 239 GLY A N 1
ATOM 1966 C CA . GLY A 1 239 ? 9.886 -5.626 -7.237 1.00 84.50 239 GLY A CA 1
ATOM 1967 C C . GLY A 1 239 ? 9.967 -6.316 -5.886 1.00 84.50 239 GLY A C 1
ATOM 1968 O O . GLY A 1 239 ? 9.129 -7.156 -5.556 1.00 84.50 239 GLY A O 1
ATOM 1969 N N . ILE A 1 240 ? 10.969 -5.943 -5.099 1.00 80.56 240 ILE A N 1
ATOM 1970 C CA . ILE A 1 240 ? 11.034 -6.261 -3.676 1.00 80.56 240 ILE A CA 1
ATOM 1971 C C . ILE A 1 240 ? 11.126 -4.924 -2.955 1.00 80.56 240 ILE A C 1
ATOM 1973 O O . ILE A 1 240 ? 11.965 -4.090 -3.293 1.00 80.56 240 ILE A O 1
ATOM 1977 N N . GLY A 1 241 ? 10.242 -4.717 -1.991 1.00 72.50 241 GLY A N 1
ATOM 1978 C CA . GLY A 1 241 ? 10.184 -3.511 -1.182 1.00 72.50 241 GLY A CA 1
ATOM 1979 C C . GLY A 1 241 ? 10.262 -3.840 0.300 1.00 72.50 241 GLY A C 1
ATOM 1980 O O . GLY A 1 241 ? 10.050 -4.978 0.733 1.00 72.50 241 GLY A O 1
ATOM 1981 N N . TYR A 1 242 ? 10.562 -2.817 1.085 1.00 70.56 242 TYR A N 1
ATOM 1982 C CA . TYR A 1 242 ? 10.406 -2.856 2.526 1.00 70.56 242 TYR A CA 1
ATOM 1983 C C . TYR A 1 242 ? 9.657 -1.601 2.944 1.00 70.56 242 TYR A C 1
ATOM 1985 O O . TYR A 1 242 ? 10.037 -0.509 2.524 1.00 70.56 242 TYR A O 1
ATOM 1993 N N . ASP A 1 243 ? 8.603 -1.739 3.743 1.00 67.31 243 ASP A N 1
ATOM 1994 C CA . ASP A 1 243 ? 7.872 -0.579 4.242 1.00 67.31 243 ASP A CA 1
ATOM 1995 C C . ASP A 1 243 ? 8.757 0.190 5.235 1.00 67.31 243 ASP A C 1
ATOM 1997 O O . ASP A 1 243 ? 9.028 -0.262 6.356 1.00 67.31 243 ASP A O 1
ATOM 2001 N N . ILE A 1 244 ? 9.262 1.339 4.783 1.00 52.94 244 ILE A N 1
ATOM 2002 C CA . ILE A 1 244 ? 10.117 2.241 5.565 1.00 52.94 244 ILE A CA 1
ATOM 2003 C C . ILE A 1 244 ? 9.322 3.452 6.083 1.00 52.94 244 ILE A C 1
ATOM 2005 O O . ILE A 1 244 ? 9.798 4.143 6.983 1.00 52.94 244 ILE A O 1
ATOM 2009 N N . PHE A 1 245 ? 8.109 3.711 5.569 1.00 50.06 245 PHE A N 1
ATOM 2010 C CA . PHE A 1 245 ? 7.372 4.953 5.820 1.00 50.06 245 PHE A CA 1
ATOM 2011 C C . PHE A 1 245 ? 5.871 4.713 6.041 1.00 50.06 245 PHE A C 1
ATOM 2013 O O . PHE A 1 245 ? 5.065 4.785 5.117 1.00 50.06 245 PHE A O 1
ATOM 2020 N N . LYS A 1 246 ? 5.460 4.575 7.309 1.00 47.44 246 LYS A N 1
ATOM 2021 C CA . LYS A 1 246 ? 4.045 4.710 7.687 1.00 47.44 246 LYS A CA 1
ATOM 2022 C C . LYS A 1 246 ? 3.667 6.193 7.723 1.00 47.44 246 LYS A C 1
ATOM 2024 O O . LYS A 1 246 ? 3.819 6.851 8.754 1.00 47.44 246 LYS A O 1
ATOM 2029 N N . LEU A 1 247 ? 3.173 6.735 6.610 1.00 40.69 247 LEU A N 1
ATOM 2030 C CA . LEU A 1 247 ? 2.539 8.056 6.602 1.00 40.69 247 LEU A CA 1
ATOM 2031 C C . LEU A 1 247 ? 1.207 7.972 7.362 1.00 40.69 247 LEU A C 1
ATOM 2033 O O . LEU A 1 247 ? 0.172 7.609 6.812 1.00 40.69 247 LEU A O 1
ATOM 2037 N N . SER A 1 248 ? 1.245 8.288 8.658 1.00 37.47 248 SER A N 1
ATOM 2038 C CA . SER A 1 248 ? 0.044 8.456 9.476 1.00 37.47 248 SER A CA 1
ATOM 2039 C C . SER A 1 248 ? -0.636 9.766 9.091 1.00 37.47 248 SER A C 1
ATOM 2041 O O . SER A 1 248 ? -0.246 10.846 9.538 1.00 37.47 248 SER A O 1
ATOM 2043 N N . THR A 1 249 ? -1.664 9.691 8.249 1.00 38.62 249 THR A N 1
ATOM 2044 C CA . THR A 1 249 ? -2.594 10.804 8.067 1.00 38.62 249 THR A CA 1
ATOM 2045 C C . THR A 1 249 ? -3.491 10.878 9.299 1.00 38.62 249 THR A C 1
ATOM 2047 O O . THR A 1 249 ? -4.586 10.321 9.353 1.00 38.62 249 THR A O 1
ATOM 2050 N N . LYS A 1 250 ? -3.024 11.587 10.334 1.00 32.22 250 LYS A N 1
ATOM 2051 C CA . LYS A 1 250 ? -3.905 12.049 11.410 1.00 32.22 250 LYS A CA 1
ATOM 2052 C C . LYS A 1 250 ? -5.006 12.891 10.762 1.00 32.22 250 LYS A C 1
ATOM 2054 O O . LYS A 1 250 ? -4.745 13.995 10.290 1.00 32.22 250 LYS A O 1
ATOM 2059 N N . LYS A 1 251 ? -6.241 12.380 10.740 1.00 33.50 251 LYS A N 1
ATOM 2060 C CA . LYS A 1 251 ? -7.421 13.221 10.523 1.00 33.50 251 LYS A CA 1
ATOM 2061 C C . LYS A 1 251 ? -7.432 14.266 11.636 1.00 33.50 251 LYS A C 1
ATOM 2063 O O . LYS A 1 251 ? -7.667 13.924 12.793 1.00 33.50 251 LYS A O 1
ATOM 2068 N N . VAL A 1 252 ? -7.153 15.517 11.287 1.00 34.69 252 VAL A N 1
ATOM 2069 C CA . VAL A 1 252 ? -7.486 16.662 12.133 1.00 34.69 252 VAL A CA 1
ATOM 2070 C C . VAL A 1 252 ? -9.005 16.776 12.072 1.00 34.69 252 VAL A C 1
ATOM 2072 O O . VAL A 1 252 ? -9.564 17.156 11.046 1.00 34.69 252 VAL A O 1
ATOM 2075 N N . SER A 1 253 ? -9.684 16.311 13.117 1.00 37.69 253 SER A N 1
ATOM 2076 C CA . SER A 1 253 ? -11.083 16.660 13.341 1.00 37.69 253 SER A CA 1
ATOM 2077 C C . SER A 1 253 ? -11.119 18.125 13.765 1.00 37.69 253 SER A C 1
ATOM 2079 O O . SER A 1 253 ? -10.581 18.446 14.826 1.00 37.69 253 SER A O 1
ATOM 2081 N N . ASN A 1 254 ? -11.688 18.980 12.914 1.00 32.75 254 ASN A N 1
ATOM 2082 C CA . ASN A 1 254 ? -12.174 20.298 13.322 1.00 32.75 254 ASN A CA 1
ATOM 2083 C C . ASN A 1 254 ? -13.384 20.151 14.245 1.00 32.75 254 ASN A C 1
ATOM 2085 O O . ASN A 1 254 ? -14.144 19.174 14.040 1.00 32.75 254 ASN A O 1
#

Radius of gyration: 27.84 Å; Cα contacts (8 Å, |Δi|>4): 470; chains: 1; bounding box: 69×42×74 Å

Nearest PDB structures (foldseek):
  8b14-assembly1_A  TM=3.356E-01  e=1.775E+00  Escherichia coli
  5odw-assembly1_A  TM=2.715E-01  e=7.988E-01  Pseudomonas aeruginosa PAO1
  5odw-assembly2_B  TM=2.573E-01  e=7.988E-01  Pseudomonas aeruginosa PAO1
  2w78-assembly2_B  TM=2.114E-01  e=1.528E+00  Pseudomonas aeruginosa PAO1
  6i97-assembly1_B  TM=2.714E-01  e=7.926E+00  Pseudomonas aeruginosa

Foldseek 3Di:
DVVVVVVVVVVVVVVVVPPPPPLDDAQFWKKFFAAKAFFPDQPPPDPDDDDDDDDDPGIDHGGFIWGFHHADPVQQKTKIATDDDDDDPDPVPDPDDPCCVSGHPTITIGHNVRDSVGMDTDDPDPQKDKDKFWFQWKAAPPDPRDIDGKTKIWMWIWGDPDDQKIKIWTKIKIWDWQDVVFFVDDDPDIDIFIKIKTKIWMWGDDDFKIKIKMKIAIATPPCVPTVGNRHRGMIIGMTIGGPPDDPPPDPPDD

Sequence (254 aa):
MKQLTLFILFFFATKFIFAQNDRSFKNGDIIRVENNIDIRNGKPDSSYFFNRTDSVFNYLEGGYKYKVQGFNVDSNEYKITAIPFKTLSENKSKKMVDRRPLYLDQQFYVSKNELEENATKIEDIPKLTIGILYLPFRIRPQGEWAFEQSFNIGATAAYHIGGHCYIQIGSQIGSTILTNSNTKKEISEDINMTTLSLVGGIMYEHNKAQFGLYFGFDLINNQEAYEWKYHKKPWFTLGIGYDIFKLSTKKVSN

pLDDT: mean 78.8, std 18.68, range [32.22, 97.12]

Solvent-accessible surface area (backbone atoms only — not comparable to full-atom values): 14738 Å² total; per-residue (Å²): 112,73,68,61,54,53,53,53,52,51,60,58,55,58,57,64,72,71,60,74,70,77,69,74,83,49,66,70,40,37,30,33,28,65,42,70,36,71,34,88,54,49,72,76,93,58,101,71,87,77,86,86,87,78,80,72,60,48,55,47,63,44,74,45,45,30,34,30,71,35,71,43,80,90,78,44,24,32,36,32,32,46,52,91,73,80,77,79,75,84,57,94,87,59,95,71,77,84,60,57,81,80,37,59,90,40,66,42,43,30,44,46,67,58,46,56,75,32,38,44,80,48,81,83,74,65,56,67,46,76,46,80,47,54,41,60,46,37,40,35,80,91,57,73,90,45,79,44,81,29,63,34,46,26,49,31,45,32,37,54,75,52,95,50,35,28,44,34,40,38,44,31,46,31,45,46,78,45,37,64,91,45,25,77,43,90,55,98,61,76,41,83,38,60,27,47,29,47,38,38,35,43,36,42,47,59,96,50,43,31,43,27,49,35,36,32,32,36,39,53,78,64,46,92,74,39,47,47,71,56,56,73,36,66,33,36,36,66,34,66,48,63,73,85,72,88,81,78,81,74,79,78,80,128

Mean predicted aligned error: 13.1 Å

Secondary structure (DSSP, 8-state):
-HHHHHHHHHHHHHHHHT--------TT-EEEE-S-EE-S----SS--S--SS-----EEPTT-EEEEEEEETTTTEEEEEEPP-PPP---TTS-----HHHHTT-EEEEEHHHHHHHEEEE----SEEEEEEE--EEE-TTSSS-EEE--EEEEEEEEEEETTEEEEEEEEEEEEEE-TTT-SS--SS-EEEEEEEEEEEEEEEETTEEEEEEEEEEEETTHHHH--TTBT-EEEEEEEEE------------